Protein AF-A0A087CG88-F1 (afdb_monomer_lite)

Sequence (289 aa):
MKQVRKRQWGTVLCRRDRDGNVIAWQARYTNPINPKLKVQRQFKPDFETQARLWLEEEHYLVVQHQKHIVEWVHPTRRDLDSKASGIRFGEFVDRFVKGYQKADGSRLRGNSLRNLRNYISHFLPFFKDMKVCEITKVLVSLVRGHIQEFCSGGRPKGMLFPAKRCANGIIPPTTIQAQFRRARARLGRQDIVFHSLRASHATLMMIKGGTVREVMNGMGHRSVSVAVKHYQRVVPDHQKKVVNLLAFDFVPSSCDPELLRAVVRETEDEIRRLERFVDELCGTLAKIG

Foldseek 3Di:
DDPPPDDDAWDWDFDADPVRQTAWIKTKHADLVDRVDMAMDIGGRVCSVVSVVVSVVLVVLSVCVVLVNDPDDRVVVVVVVCCLQAPFPQNVLVVCLVCDADPVRHHDDDPRSVVSVVVVVVCCVPRRGAGPNVCDPVNVVVLVVQCVPPFPPPPPPTDSQADPPDPNRDDDPVNVQVVVCVVCVVVVNNVDGPCVVLLVVLQVCLLVPHDLVRSCRVVVPPDSVVSCVSHVPPPVNSVVVVVVSVCVSPVRPPDDPVVVVVVVVVVVVVVVVVVVVVVVVVVVVVVVD

Radius of gyration: 26.46 Å; chains: 1; bounding box: 63×44×90 Å

pLDDT: mean 74.52, std 11.99, range [34.44, 94.06]

Structure (mmCIF, N/CA/C/O backbone):
data_AF-A0A087CG88-F1
#
_entry.id   AF-A0A087CG88-F1
#
loop_
_atom_site.group_PDB
_atom_site.id
_atom_site.type_symbol
_atom_site.label_atom_id
_atom_site.label_alt_id
_atom_site.label_comp_id
_atom_site.label_asym_id
_atom_site.label_entity_id
_atom_site.label_seq_id
_atom_site.pdbx_PDB_ins_code
_atom_site.Cartn_x
_atom_site.Cartn_y
_atom_site.Cartn_z
_atom_site.occupancy
_atom_site.B_iso_or_equiv
_atom_site.auth_seq_id
_atom_site.auth_comp_id
_atom_site.auth_asym_id
_atom_site.auth_atom_id
_atom_site.pdbx_PDB_model_num
ATOM 1 N N . MET A 1 1 ? 5.626 -6.573 -56.297 1.00 37.88 1 MET A N 1
ATOM 2 C CA . MET A 1 1 ? 5.309 -5.928 -55.001 1.00 37.88 1 MET A CA 1
ATOM 3 C C . MET A 1 1 ? 6.481 -6.132 -54.043 1.00 37.88 1 MET A C 1
ATOM 5 O O . MET A 1 1 ? 6.774 -7.269 -53.703 1.00 37.88 1 MET A O 1
ATOM 9 N N . LYS A 1 2 ? 7.216 -5.073 -53.669 1.00 35.19 2 LYS A N 1
ATOM 10 C CA . LYS A 1 2 ? 8.322 -5.175 -52.696 1.00 35.19 2 LYS A CA 1
ATOM 11 C C . LYS A 1 2 ? 7.729 -5.443 -51.307 1.00 35.19 2 LYS A C 1
ATOM 13 O O . LYS A 1 2 ? 6.955 -4.623 -50.823 1.00 35.19 2 LYS A O 1
ATOM 18 N N . GLN A 1 3 ? 8.083 -6.565 -50.675 1.00 34.44 3 GLN A N 1
ATOM 19 C CA . GLN A 1 3 ? 7.777 -6.805 -49.263 1.00 34.44 3 GLN A CA 1
ATOM 20 C C . GLN A 1 3 ? 8.413 -5.685 -48.431 1.00 34.44 3 GLN A C 1
ATOM 22 O O . GLN A 1 3 ? 9.633 -5.615 -48.278 1.00 34.44 3 GLN A O 1
ATOM 27 N N . VAL A 1 4 ? 7.586 -4.783 -47.907 1.00 36.34 4 VAL A N 1
ATOM 28 C CA . VAL A 1 4 ? 8.020 -3.785 -46.934 1.00 36.34 4 VAL A CA 1
ATOM 29 C C . VAL A 1 4 ? 8.345 -4.549 -45.652 1.00 36.34 4 VAL A C 1
ATOM 31 O O . VAL A 1 4 ? 7.449 -4.898 -44.887 1.00 36.34 4 VAL A O 1
ATOM 34 N N . ARG A 1 5 ? 9.630 -4.858 -45.424 1.00 37.97 5 ARG A N 1
ATOM 35 C CA . ARG A 1 5 ? 10.119 -5.323 -44.117 1.00 37.97 5 ARG A CA 1
ATOM 36 C C . ARG A 1 5 ? 9.677 -4.285 -43.081 1.00 37.97 5 ARG A C 1
ATOM 38 O O . ARG A 1 5 ? 10.242 -3.190 -43.045 1.00 37.97 5 ARG A O 1
ATOM 45 N N . LYS A 1 6 ? 8.650 -4.598 -42.275 1.00 47.38 6 LYS A N 1
ATOM 46 C CA . LYS A 1 6 ? 8.247 -3.768 -41.129 1.00 47.38 6 LYS A CA 1
ATOM 47 C C . LYS A 1 6 ? 9.509 -3.503 -40.311 1.00 47.38 6 LYS A C 1
ATOM 49 O O . LYS A 1 6 ? 10.161 -4.446 -39.864 1.00 47.38 6 LYS A O 1
ATOM 54 N N . ARG A 1 7 ? 9.893 -2.230 -40.176 1.00 53.22 7 ARG A N 1
ATOM 55 C CA . ARG A 1 7 ? 11.021 -1.834 -39.326 1.00 53.22 7 ARG A CA 1
ATOM 56 C C . ARG A 1 7 ? 10.723 -2.353 -37.920 1.00 53.22 7 ARG A C 1
ATOM 58 O O . ARG A 1 7 ? 9.712 -1.966 -37.342 1.00 53.22 7 ARG A O 1
ATOM 65 N N . GLN A 1 8 ? 11.550 -3.267 -37.414 1.00 63.09 8 GLN A N 1
ATOM 66 C CA . GLN A 1 8 ? 11.397 -3.778 -36.054 1.00 63.09 8 GLN A CA 1
ATOM 67 C C . GLN A 1 8 ? 11.536 -2.606 -35.077 1.00 63.09 8 GLN A C 1
ATOM 69 O O . GLN A 1 8 ? 12.435 -1.773 -35.217 1.00 63.09 8 GLN A O 1
ATOM 74 N N . TRP A 1 9 ? 10.595 -2.499 -34.142 1.00 78.00 9 TRP A N 1
ATOM 75 C CA . TRP A 1 9 ? 10.619 -1.459 -33.124 1.00 78.00 9 TRP A CA 1
ATOM 76 C C . TRP A 1 9 ? 11.741 -1.765 -32.130 1.00 78.00 9 TRP A C 1
ATOM 78 O O . TRP A 1 9 ? 11.788 -2.848 -31.556 1.00 78.00 9 TRP A O 1
ATOM 88 N N . GLY A 1 10 ? 12.664 -0.818 -31.958 1.00 85.88 10 GLY A N 1
ATOM 89 C CA . GLY A 1 10 ? 13.850 -1.000 -31.124 1.00 85.88 10 GLY A CA 1
ATOM 90 C C . GLY A 1 10 ? 14.898 -1.952 -31.717 1.00 85.88 10 GLY A C 1
ATOM 91 O O . GLY A 1 10 ? 14.904 -2.271 -32.905 1.00 85.88 10 GLY A O 1
ATOM 92 N N . THR A 1 11 ? 15.880 -2.338 -30.907 1.00 90.44 11 THR A N 1
ATOM 93 C CA . THR A 1 11 ? 16.963 -3.245 -31.312 1.00 90.44 11 THR A CA 1
ATOM 94 C C . THR A 1 11 ? 17.462 -4.028 -30.107 1.00 90.44 11 THR A C 1
ATOM 96 O O . THR A 1 11 ? 17.741 -3.432 -29.067 1.00 90.44 11 THR A O 1
ATOM 99 N N . VAL A 1 12 ? 17.642 -5.339 -30.266 1.00 88.94 12 VAL A N 1
ATOM 100 C CA . VAL A 1 12 ? 18.349 -6.191 -29.302 1.00 88.94 12 VAL A CA 1
ATOM 101 C C . VAL A 1 12 ? 19.728 -6.515 -29.875 1.00 88.94 12 VAL A C 1
ATOM 103 O O . VAL A 1 12 ? 19.838 -7.102 -30.947 1.00 88.94 12 VAL A O 1
ATOM 106 N N . LEU A 1 13 ? 20.782 -6.076 -29.192 1.00 89.69 13 LEU A N 1
ATOM 107 C CA . LEU A 1 13 ? 22.176 -6.243 -29.592 1.00 89.69 13 LEU A CA 1
ATOM 108 C C . LEU A 1 13 ? 22.835 -7.329 -28.741 1.00 89.69 13 LEU A C 1
ATOM 110 O O . LEU A 1 13 ? 22.823 -7.249 -27.513 1.00 89.69 13 LEU A O 1
ATOM 114 N N . CYS A 1 14 ? 23.453 -8.307 -29.397 1.00 89.06 14 CYS A N 1
ATOM 115 C CA . CYS A 1 14 ? 24.346 -9.263 -28.752 1.00 89.06 14 CYS A CA 1
ATOM 116 C C . CYS A 1 14 ? 25.701 -8.589 -28.517 1.00 89.06 14 CYS A C 1
ATOM 118 O O . CYS A 1 14 ? 26.332 -8.130 -29.471 1.00 89.06 14 CYS A O 1
ATOM 120 N N . ARG A 1 15 ? 26.169 -8.542 -27.269 1.00 88.62 15 ARG A N 1
ATOM 121 C CA . ARG A 1 15 ? 27.569 -8.230 -26.968 1.00 88.62 15 ARG A CA 1
ATOM 122 C C . ARG A 1 15 ? 28.340 -9.530 -26.832 1.00 88.62 15 ARG A C 1
ATOM 124 O O . ARG A 1 15 ? 27.893 -10.437 -26.130 1.00 88.62 15 ARG A O 1
ATOM 131 N N . ARG A 1 16 ? 29.494 -9.596 -27.488 1.00 90.62 16 ARG A N 1
ATOM 132 C CA . ARG A 1 16 ? 30.404 -10.742 -27.457 1.00 90.62 16 ARG A CA 1
ATOM 133 C C . ARG A 1 16 ? 31.786 -10.298 -27.000 1.00 90.62 16 ARG A C 1
ATOM 135 O O . ARG A 1 16 ? 32.142 -9.137 -27.202 1.00 90.62 16 ARG A O 1
ATOM 142 N N . ASP A 1 17 ? 32.515 -11.205 -26.370 1.00 88.44 17 ASP A N 1
ATOM 143 C CA . ASP A 1 17 ? 33.932 -11.017 -26.068 1.00 88.44 17 ASP A CA 1
ATOM 144 C C . ASP A 1 17 ? 34.797 -11.220 -27.325 1.00 88.44 17 ASP A C 1
ATOM 146 O O . ASP A 1 17 ? 34.299 -11.636 -28.377 1.00 88.44 17 ASP A O 1
ATOM 150 N N . ARG A 1 18 ? 36.103 -10.966 -27.202 1.00 82.12 18 ARG A N 1
ATOM 151 C CA . ARG A 1 18 ? 37.125 -11.247 -28.220 1.00 82.12 18 ARG A CA 1
ATOM 152 C C . ARG A 1 18 ? 37.121 -12.713 -28.658 1.00 82.12 18 ARG A C 1
ATOM 154 O O . ARG A 1 18 ? 37.321 -12.974 -29.838 1.00 82.12 18 ARG A O 1
ATOM 161 N N . ASP A 1 19 ? 36.783 -13.626 -27.750 1.00 83.50 19 ASP A N 1
ATOM 162 C CA . ASP A 1 19 ? 36.691 -15.068 -28.017 1.00 83.50 19 ASP A CA 1
ATOM 163 C C . ASP A 1 19 ? 35.346 -15.492 -28.641 1.00 83.50 19 ASP A C 1
ATOM 165 O O . ASP A 1 19 ? 35.073 -16.676 -28.816 1.00 83.50 19 ASP A O 1
ATOM 169 N N . GLY A 1 20 ? 34.455 -14.544 -28.958 1.00 81.00 20 GLY A N 1
ATOM 170 C CA . GLY A 1 20 ? 33.160 -14.818 -29.594 1.00 81.00 20 GLY A CA 1
ATOM 171 C C . GLY A 1 20 ? 32.051 -15.278 -28.640 1.00 81.00 20 GLY A C 1
ATOM 172 O O . GLY A 1 20 ? 30.894 -15.373 -29.060 1.00 81.00 20 GLY A O 1
ATOM 173 N N . ASN A 1 21 ? 32.366 -15.487 -27.361 1.00 85.00 21 ASN A N 1
ATOM 174 C CA . ASN A 1 21 ? 31.398 -15.825 -26.317 1.00 85.00 21 ASN A CA 1
ATOM 175 C C . ASN A 1 21 ? 30.436 -14.661 -26.048 1.00 85.00 21 ASN A C 1
ATOM 177 O O . ASN A 1 21 ? 30.848 -13.502 -25.998 1.00 85.00 21 ASN A O 1
ATOM 181 N N . VAL A 1 22 ? 29.149 -14.953 -25.851 1.00 85.81 22 VAL A N 1
ATOM 182 C CA . VAL A 1 22 ? 28.141 -13.932 -25.526 1.00 85.81 22 VAL A CA 1
ATOM 183 C C . VAL A 1 22 ? 28.357 -13.440 -24.093 1.00 85.81 22 VAL A C 1
ATOM 185 O O . VAL A 1 22 ? 28.332 -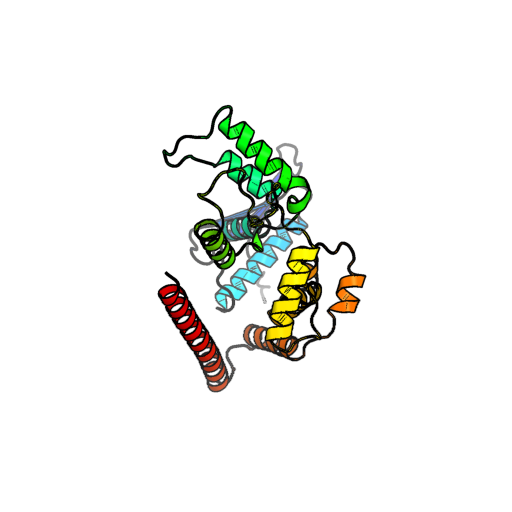14.230 -23.158 1.00 85.81 22 VAL A O 1
ATOM 188 N N . ILE A 1 23 ? 28.534 -12.128 -23.912 1.00 88.31 23 ILE A N 1
ATOM 189 C CA . ILE A 1 23 ? 28.767 -11.503 -22.595 1.00 88.31 23 ILE A CA 1
ATOM 190 C C . ILE A 1 23 ? 27.533 -10.785 -22.045 1.00 88.31 23 ILE A C 1
ATOM 192 O O . ILE A 1 23 ? 27.382 -10.650 -20.832 1.00 88.31 23 ILE A O 1
ATOM 196 N N . ALA A 1 24 ? 26.642 -10.314 -22.919 1.00 88.81 24 ALA A N 1
ATOM 197 C CA . ALA A 1 24 ? 25.405 -9.648 -22.531 1.00 88.81 24 ALA A CA 1
ATOM 198 C C . ALA A 1 24 ? 24.478 -9.460 -23.734 1.00 88.81 24 ALA A C 1
ATOM 200 O O . ALA A 1 24 ? 24.924 -9.369 -24.880 1.00 88.81 24 ALA A O 1
ATOM 201 N N . TRP A 1 25 ? 23.196 -9.265 -23.448 1.00 89.19 25 TRP A N 1
ATOM 202 C CA . TRP A 1 25 ? 22.223 -8.749 -24.405 1.00 89.19 25 TRP A CA 1
ATOM 203 C C . TRP A 1 25 ? 21.837 -7.321 -24.037 1.00 89.19 25 TRP A C 1
ATOM 205 O O . TRP A 1 25 ? 21.634 -7.000 -22.869 1.00 89.19 25 TRP A O 1
ATOM 215 N N . GLN A 1 26 ? 21.740 -6.440 -25.027 1.00 91.25 26 GLN A N 1
ATOM 216 C CA . GLN A 1 26 ? 21.358 -5.046 -24.831 1.00 91.25 26 GLN A CA 1
ATOM 217 C C . GLN A 1 26 ? 20.130 -4.721 -25.674 1.00 91.25 26 GLN A C 1
ATOM 219 O O . GLN A 1 26 ? 20.222 -4.629 -26.895 1.00 91.25 26 GLN A O 1
ATOM 224 N N . ALA A 1 27 ? 18.997 -4.482 -25.025 1.00 90.94 27 ALA A N 1
ATOM 225 C CA . ALA A 1 27 ? 17.800 -3.984 -25.686 1.00 90.94 27 ALA A CA 1
ATOM 226 C C . ALA A 1 27 ? 17.798 -2.450 -25.656 1.00 90.94 27 ALA A C 1
ATOM 228 O O . ALA A 1 27 ? 18.124 -1.847 -24.630 1.00 90.94 27 ALA A O 1
ATOM 229 N N . ARG A 1 28 ? 17.460 -1.801 -26.774 1.00 92.69 28 ARG A N 1
ATOM 230 C CA . ARG A 1 28 ? 17.387 -0.338 -26.877 1.00 92.69 28 ARG A CA 1
ATOM 231 C C . ARG A 1 28 ? 16.246 0.129 -27.772 1.00 92.69 28 ARG A C 1
ATOM 233 O O . ARG A 1 28 ? 15.954 -0.506 -28.781 1.00 92.69 28 ARG A O 1
ATOM 240 N N . TYR A 1 29 ? 15.667 1.279 -27.457 1.00 93.12 29 TYR A N 1
ATOM 241 C CA . TYR A 1 29 ? 14.664 1.947 -28.286 1.00 93.12 29 TYR A CA 1
ATOM 242 C C . TYR A 1 29 ? 14.757 3.475 -28.142 1.00 93.12 29 TYR A C 1
ATOM 244 O O . TYR A 1 29 ? 15.515 4.003 -27.325 1.00 93.12 29 TYR A O 1
ATOM 252 N N . THR A 1 30 ? 14.053 4.205 -29.005 1.00 92.19 30 THR A N 1
ATOM 253 C CA . THR A 1 30 ? 14.003 5.675 -28.955 1.00 92.19 30 THR A CA 1
ATOM 254 C C . THR A 1 30 ? 13.025 6.120 -27.880 1.00 92.19 30 THR A C 1
ATOM 256 O O . THR A 1 30 ? 11.904 5.624 -27.849 1.00 92.19 30 THR A O 1
ATOM 259 N N . ASN A 1 31 ? 13.423 7.058 -27.022 1.00 90.31 31 ASN A N 1
ATOM 260 C CA . ASN A 1 31 ? 12.523 7.591 -26.005 1.00 90.31 31 ASN A CA 1
ATOM 261 C C . ASN A 1 31 ? 11.299 8.260 -26.683 1.00 90.31 31 ASN A C 1
ATOM 263 O O . ASN A 1 31 ? 11.496 9.094 -27.571 1.00 90.31 31 ASN A O 1
ATOM 267 N N . PRO A 1 32 ? 10.060 7.893 -26.302 1.00 88.00 32 PRO A N 1
ATOM 268 C CA . PRO A 1 32 ? 8.840 8.369 -26.956 1.00 88.00 32 PRO A CA 1
ATOM 269 C C . PRO A 1 32 ? 8.510 9.838 -26.653 1.00 88.00 32 PRO A C 1
ATOM 271 O O . PRO A 1 32 ? 7.837 10.471 -27.457 1.00 88.00 32 PRO A O 1
ATOM 274 N N . ILE A 1 33 ? 8.999 10.383 -25.534 1.00 86.44 33 ILE A N 1
ATOM 275 C CA . ILE A 1 33 ? 8.788 11.781 -25.124 1.00 86.44 33 ILE A CA 1
ATOM 276 C C . ILE A 1 33 ? 9.876 12.679 -25.725 1.00 86.44 33 ILE A C 1
ATOM 278 O O . ILE A 1 33 ? 9.596 13.754 -26.245 1.00 86.44 33 ILE A O 1
ATOM 282 N N . ASN A 1 34 ? 11.137 12.237 -25.667 1.00 88.50 34 ASN A N 1
ATOM 283 C CA . ASN A 1 34 ? 12.273 12.978 -26.212 1.00 88.50 34 ASN A CA 1
ATOM 284 C C . ASN A 1 34 ? 13.049 12.125 -27.230 1.00 88.50 34 ASN A C 1
ATOM 286 O O . ASN A 1 34 ? 13.966 11.399 -26.837 1.00 88.50 34 ASN A O 1
ATOM 290 N N . PRO A 1 35 ? 12.763 12.258 -28.540 1.00 87.25 35 PRO A N 1
ATOM 291 C CA . PRO A 1 35 ? 13.380 11.439 -29.586 1.00 87.25 35 PRO A CA 1
ATOM 292 C C . PRO A 1 35 ? 14.909 11.544 -29.692 1.00 87.25 35 PRO A C 1
ATOM 294 O O . PRO A 1 35 ? 15.540 10.674 -30.298 1.00 87.25 35 PRO A O 1
ATOM 297 N N . LYS A 1 36 ? 15.522 12.584 -29.105 1.00 86.81 36 LYS A N 1
ATOM 298 C CA . LYS A 1 36 ? 16.987 12.735 -29.044 1.00 86.81 36 LYS A CA 1
ATOM 299 C C . LYS A 1 36 ? 17.632 11.747 -28.067 1.00 86.81 36 LYS A C 1
ATOM 301 O O . LYS A 1 36 ? 18.825 11.475 -28.173 1.00 86.81 36 LYS A O 1
ATOM 306 N N . LEU A 1 37 ? 16.862 11.198 -27.127 1.00 89.69 37 LEU A N 1
ATOM 307 C CA . LEU A 1 37 ? 17.339 10.262 -26.113 1.00 89.69 37 LEU A CA 1
ATOM 308 C C . LEU A 1 37 ? 17.042 8.810 -26.506 1.00 89.69 37 LEU A C 1
ATOM 310 O O . LEU A 1 37 ? 16.043 8.487 -27.154 1.00 89.69 37 LEU A O 1
ATOM 314 N N . LYS A 1 38 ? 17.918 7.902 -26.070 1.00 90.88 38 LYS A N 1
ATOM 315 C CA . LYS A 1 38 ? 17.734 6.454 -26.206 1.00 90.88 38 LYS A CA 1
ATOM 316 C C . LYS A 1 38 ? 17.511 5.832 -24.840 1.00 90.88 38 LYS A C 1
ATOM 318 O O . LYS A 1 38 ? 18.211 6.157 -23.885 1.00 90.88 38 LYS A O 1
ATOM 323 N N . VAL A 1 39 ? 16.567 4.904 -24.778 1.00 92.25 39 VAL A N 1
ATOM 324 C CA . VAL A 1 39 ? 16.358 4.045 -23.615 1.00 92.25 39 VAL A CA 1
ATOM 325 C C . VAL A 1 39 ? 17.042 2.721 -23.901 1.00 92.25 39 VAL A C 1
ATOM 327 O O . VAL A 1 39 ? 16.917 2.181 -25.000 1.00 92.25 39 VAL A O 1
ATOM 330 N N . GLN A 1 40 ? 17.796 2.212 -22.933 1.00 93.31 40 GLN A N 1
ATOM 331 C CA . GLN A 1 40 ? 18.532 0.963 -23.080 1.00 93.31 40 GLN A CA 1
ATOM 332 C C . GLN A 1 40 ? 18.561 0.171 -21.777 1.00 93.31 40 GLN A C 1
ATOM 334 O O . GLN A 1 40 ? 18.645 0.754 -20.695 1.00 93.31 40 GLN A O 1
ATOM 339 N N . ARG A 1 41 ? 18.540 -1.158 -21.892 1.00 88.50 41 ARG A N 1
ATOM 340 C CA . ARG A 1 41 ? 18.637 -2.099 -20.773 1.00 88.50 41 ARG A CA 1
ATOM 341 C C . ARG A 1 41 ? 19.583 -3.241 -21.126 1.00 88.50 41 ARG A C 1
ATOM 343 O O . ARG A 1 41 ? 19.613 -3.696 -22.268 1.00 88.50 41 ARG A O 1
ATOM 350 N N . GLN A 1 42 ? 20.371 -3.670 -20.145 1.00 91.69 42 GLN A N 1
ATOM 351 C CA . GLN A 1 42 ? 21.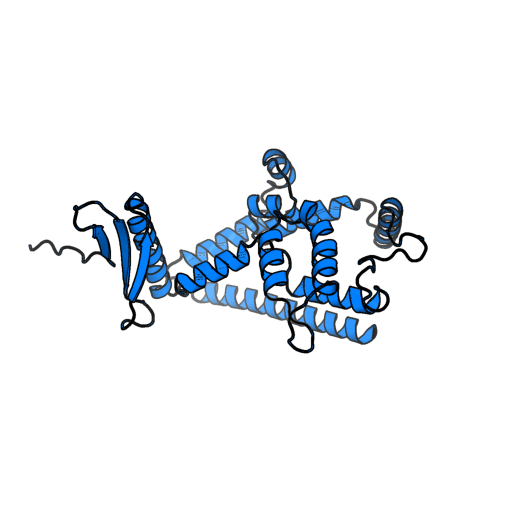309 -4.782 -20.279 1.00 91.69 42 GLN A CA 1
ATOM 352 C C . GLN A 1 42 ? 20.774 -6.033 -19.579 1.00 91.69 42 GLN A C 1
ATOM 354 O O . GLN A 1 42 ? 20.141 -5.943 -18.526 1.00 91.69 42 GLN A O 1
ATOM 359 N N . PHE A 1 43 ? 21.071 -7.184 -20.170 1.00 84.62 43 PHE A N 1
ATOM 360 C CA . PHE A 1 43 ? 20.679 -8.517 -19.735 1.00 84.62 43 PHE A CA 1
ATOM 361 C C . PHE A 1 43 ? 21.894 -9.445 -19.790 1.00 84.62 43 PHE A C 1
ATOM 363 O O . PHE A 1 43 ? 22.832 -9.221 -20.557 1.00 84.62 43 PHE A O 1
ATOM 370 N N . LYS A 1 44 ? 21.873 -10.492 -18.966 1.00 84.69 44 LYS A N 1
ATOM 371 C CA . LYS A 1 44 ? 22.925 -11.515 -18.911 1.00 84.69 44 LYS A CA 1
ATOM 372 C C . LYS A 1 44 ? 22.970 -12.353 -20.208 1.00 84.69 44 LYS A C 1
ATOM 374 O O . LYS A 1 44 ? 21.968 -12.371 -20.923 1.00 84.69 44 LYS A O 1
ATOM 379 N N . PRO A 1 45 ? 24.084 -13.053 -20.499 1.00 84.69 45 PRO A N 1
ATOM 380 C CA . PRO A 1 45 ? 24.258 -13.861 -21.713 1.00 84.69 45 PRO A CA 1
ATOM 381 C C . PRO A 1 45 ? 23.110 -14.825 -22.028 1.00 84.69 45 PRO A C 1
ATOM 383 O O . PRO A 1 45 ? 22.678 -14.904 -23.174 1.00 84.69 45 PRO A O 1
ATOM 386 N N . ASP A 1 46 ? 22.566 -15.483 -21.004 1.00 85.88 46 ASP A N 1
ATOM 387 C CA . ASP A 1 46 ? 21.548 -16.535 -21.166 1.00 85.88 46 ASP A CA 1
ATOM 388 C C . ASP A 1 46 ? 20.118 -15.987 -21.321 1.00 85.88 46 ASP A C 1
ATOM 390 O O . ASP A 1 46 ? 19.156 -16.743 -21.421 1.00 85.88 46 ASP A O 1
ATOM 394 N N . PHE A 1 47 ? 19.953 -14.659 -21.300 1.00 78.56 47 PHE A N 1
ATOM 395 C CA . PHE A 1 47 ? 18.657 -13.990 -21.154 1.00 78.56 47 PHE A CA 1
ATOM 396 C C . PHE A 1 47 ? 18.200 -13.275 -22.440 1.00 78.56 47 PHE A C 1
ATOM 398 O O . PHE A 1 47 ? 17.598 -12.199 -22.392 1.00 78.56 47 PHE A O 1
ATOM 405 N N . GLU A 1 48 ? 18.497 -13.854 -23.608 1.00 82.12 48 GLU A N 1
ATOM 406 C CA . GLU A 1 48 ? 18.124 -13.304 -24.921 1.00 82.12 48 GLU A CA 1
ATOM 407 C C . GLU A 1 48 ? 16.607 -13.115 -25.062 1.00 82.12 48 GLU A C 1
ATOM 409 O O . GLU A 1 48 ? 16.134 -12.042 -25.450 1.00 82.12 48 GLU A O 1
ATOM 414 N N . THR A 1 49 ? 15.832 -14.146 -24.716 1.00 74.19 49 THR A N 1
ATOM 415 C CA . THR A 1 49 ? 14.366 -14.119 -24.803 1.00 74.19 49 THR A CA 1
ATOM 416 C C . THR A 1 49 ? 13.785 -13.033 -23.902 1.00 74.19 49 THR A C 1
ATOM 418 O O . THR A 1 49 ? 12.893 -12.302 -24.318 1.00 74.19 49 THR A O 1
ATOM 421 N N . GLN A 1 50 ? 14.337 -12.845 -22.703 1.00 73.75 50 GLN A N 1
ATOM 422 C CA . GLN A 1 50 ? 13.914 -11.800 -21.772 1.00 73.75 50 GLN A CA 1
ATOM 423 C C . GLN A 1 50 ? 14.244 -10.400 -22.301 1.00 73.75 50 GLN A C 1
ATOM 425 O O . GLN A 1 50 ? 13.455 -9.479 -22.107 1.00 73.75 50 GLN A O 1
ATOM 430 N N . ALA A 1 51 ? 15.369 -10.230 -23.004 1.00 75.19 51 ALA A N 1
ATOM 431 C CA . ALA A 1 51 ? 15.701 -8.963 -23.651 1.00 75.19 51 ALA A CA 1
ATOM 432 C C . ALA A 1 51 ? 14.702 -8.605 -24.766 1.00 75.19 51 ALA A C 1
ATOM 434 O O . ALA A 1 51 ? 14.361 -7.430 -24.924 1.00 75.19 51 ALA A O 1
ATOM 435 N N . ARG A 1 52 ? 14.213 -9.607 -25.514 1.00 78.56 52 ARG A N 1
ATOM 436 C CA . ARG A 1 52 ? 13.149 -9.431 -26.518 1.00 78.56 52 ARG A CA 1
ATOM 437 C C . ARG A 1 52 ? 11.795 -9.129 -25.882 1.00 78.56 52 ARG A C 1
ATOM 439 O O . ARG A 1 52 ? 11.184 -8.136 -26.257 1.00 78.56 52 ARG A O 1
ATOM 446 N N . LEU A 1 53 ? 11.375 -9.922 -24.895 1.00 68.88 53 LEU A N 1
ATOM 447 C CA . LEU A 1 53 ? 10.112 -9.719 -24.176 1.00 68.88 53 LEU A CA 1
ATOM 448 C C . LEU A 1 53 ? 10.049 -8.332 -23.534 1.00 68.88 53 LEU A C 1
ATOM 450 O O . LEU A 1 53 ? 9.061 -7.627 -23.690 1.00 68.88 53 LEU A O 1
ATOM 454 N N . TRP A 1 54 ? 11.137 -7.886 -22.899 1.00 81.81 54 TRP A N 1
ATOM 455 C CA . TRP A 1 54 ? 11.200 -6.532 -22.351 1.00 81.81 54 TRP A CA 1
ATOM 456 C C . TRP A 1 54 ? 11.018 -5.459 -23.432 1.00 81.81 54 TRP A C 1
ATOM 458 O O . TRP A 1 54 ? 10.356 -4.453 -23.200 1.00 81.81 54 TRP A O 1
ATOM 468 N N . LEU A 1 55 ? 11.584 -5.653 -24.627 1.00 84.38 55 LEU A N 1
ATOM 469 C CA . LEU A 1 55 ? 11.394 -4.715 -25.733 1.00 84.38 55 LEU A CA 1
ATOM 470 C C . LEU A 1 55 ? 9.938 -4.714 -26.229 1.00 84.38 55 LEU A C 1
ATOM 472 O O . LEU A 1 55 ? 9.410 -3.654 -26.550 1.00 84.38 55 LEU A O 1
ATOM 476 N N . GLU A 1 56 ? 9.275 -5.869 -26.263 1.00 74.50 56 GLU A N 1
ATOM 477 C CA . GLU A 1 56 ? 7.850 -5.975 -26.605 1.00 74.50 56 GLU A CA 1
ATOM 478 C C . GLU A 1 56 ? 6.950 -5.302 -25.561 1.00 74.50 56 GLU A C 1
ATOM 480 O O . GLU A 1 56 ? 6.047 -4.548 -25.928 1.00 74.50 56 GLU A O 1
ATOM 485 N N . GLU A 1 57 ? 7.228 -5.497 -24.271 1.00 70.38 57 GLU A N 1
ATOM 486 C CA . GLU A 1 57 ? 6.530 -4.820 -23.171 1.00 70.38 57 GLU A CA 1
ATOM 487 C C . GLU A 1 57 ? 6.692 -3.297 -23.257 1.00 70.38 57 GLU A C 1
ATOM 489 O O . GLU A 1 57 ? 5.722 -2.548 -23.135 1.00 70.38 57 GLU A O 1
ATOM 494 N N . GLU A 1 58 ? 7.909 -2.812 -23.515 1.00 85.06 58 GLU A N 1
ATOM 495 C CA . GLU A 1 58 ? 8.152 -1.380 -23.691 1.00 85.06 58 GLU A CA 1
ATOM 496 C C . GLU A 1 58 ? 7.462 -0.837 -24.944 1.00 85.06 58 GLU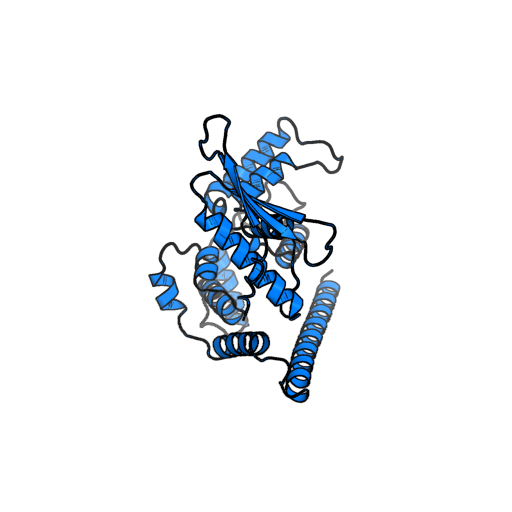 A C 1
ATOM 498 O O . GLU A 1 58 ? 6.908 0.262 -24.899 1.00 85.06 58 GLU A O 1
ATOM 503 N N . HIS A 1 59 ? 7.429 -1.602 -26.039 1.00 83.94 59 HIS A N 1
ATOM 504 C CA . HIS A 1 59 ? 6.682 -1.223 -27.236 1.00 83.94 59 HIS A CA 1
ATOM 505 C C . HIS A 1 59 ? 5.198 -1.073 -26.923 1.00 83.94 59 HIS A C 1
ATOM 507 O O . HIS A 1 59 ? 4.590 -0.072 -27.301 1.00 83.94 59 HIS A O 1
ATOM 513 N N . TYR A 1 60 ? 4.633 -2.036 -26.192 1.00 76.81 60 TYR A N 1
ATOM 514 C CA . TYR A 1 60 ? 3.249 -1.989 -25.754 1.00 76.81 60 TYR A CA 1
ATOM 515 C C . TYR A 1 60 ? 2.972 -0.720 -24.943 1.00 76.81 60 TYR A C 1
ATOM 517 O O . TYR A 1 60 ? 2.057 0.022 -25.286 1.00 76.81 60 TYR A O 1
ATOM 525 N N . LEU A 1 61 ? 3.799 -0.399 -23.944 1.00 75.50 61 LEU A N 1
ATOM 526 C CA . LEU A 1 61 ? 3.631 0.810 -23.127 1.00 75.50 61 LEU A CA 1
ATOM 527 C C . LEU A 1 61 ? 3.741 2.104 -23.942 1.00 75.50 61 LEU A C 1
ATOM 529 O O . LEU A 1 61 ? 2.984 3.044 -23.707 1.00 75.50 61 LEU A O 1
ATOM 533 N N . VAL A 1 62 ? 4.650 2.158 -24.918 1.00 86.19 62 VAL A N 1
ATOM 534 C CA . VAL A 1 62 ? 4.746 3.306 -25.829 1.00 86.19 62 VAL A CA 1
ATOM 535 C C . VAL A 1 62 ? 3.498 3.428 -26.701 1.00 86.19 62 VAL A C 1
ATOM 537 O O . VAL A 1 62 ? 2.995 4.535 -26.880 1.00 86.19 62 VAL A O 1
ATOM 540 N N . VAL A 1 63 ? 2.962 2.315 -27.200 1.00 79.50 63 VAL A N 1
ATOM 541 C CA . VAL A 1 63 ? 1.707 2.308 -27.963 1.00 79.50 63 VAL A CA 1
ATOM 542 C C . VAL A 1 63 ? 0.534 2.769 -27.092 1.00 79.50 63 VAL A C 1
ATOM 544 O O . VAL A 1 63 ? -0.271 3.574 -27.551 1.00 79.50 63 VAL A O 1
ATOM 547 N N . GLN A 1 64 ? 0.445 2.321 -25.837 1.00 69.75 64 GLN A N 1
ATOM 548 C CA . GLN A 1 64 ? -0.586 2.777 -24.893 1.00 69.75 64 GLN A CA 1
ATOM 549 C C . GLN A 1 64 ? -0.489 4.286 -24.625 1.00 69.75 64 GLN A C 1
ATOM 551 O O . GLN A 1 64 ? -1.506 4.976 -24.585 1.00 69.75 64 GLN A O 1
ATOM 556 N N . HIS A 1 65 ? 0.729 4.817 -24.516 1.00 80.44 65 HIS A N 1
ATOM 557 C CA . HIS A 1 65 ? 0.969 6.250 -24.356 1.00 80.44 65 HIS A CA 1
ATOM 558 C C . HIS A 1 65 ? 0.605 7.071 -25.586 1.00 80.44 65 HIS A C 1
ATOM 560 O O . HIS A 1 65 ? -0.030 8.114 -25.457 1.00 80.44 65 HIS A O 1
ATOM 566 N N . GLN A 1 66 ? 0.935 6.581 -26.780 1.00 82.12 66 GLN A N 1
ATOM 567 C CA . GLN A 1 66 ? 0.518 7.207 -28.038 1.00 82.12 66 GLN A CA 1
ATOM 568 C C . GLN A 1 66 ? -1.002 7.205 -28.210 1.00 82.12 66 GLN A C 1
ATOM 570 O O . GLN A 1 66 ? -1.552 8.109 -28.827 1.00 82.12 66 GLN A O 1
ATOM 575 N N . LYS A 1 67 ? -1.683 6.200 -27.652 1.00 78.38 67 LYS A N 1
ATOM 576 C CA . LYS A 1 67 ? -3.146 6.131 -27.594 1.00 78.38 67 LYS A CA 1
ATOM 577 C C . LYS A 1 67 ? -3.750 6.967 -26.462 1.00 78.38 67 LYS A C 1
ATOM 579 O O . LYS A 1 67 ? -4.962 6.944 -26.298 1.00 78.38 67 LYS A O 1
ATOM 584 N N . HIS A 1 68 ? -2.929 7.683 -25.692 1.00 75.44 68 HIS A N 1
ATOM 585 C CA . HIS A 1 68 ? -3.343 8.467 -24.527 1.00 75.44 68 HIS A CA 1
ATOM 586 C C . HIS A 1 68 ? -4.069 7.650 -23.439 1.00 75.44 68 HIS A C 1
ATOM 588 O O . HIS A 1 68 ? -4.834 8.211 -22.664 1.00 75.44 68 HIS A O 1
ATOM 594 N N . ILE A 1 69 ? -3.807 6.339 -23.361 1.00 58.78 69 ILE A N 1
ATOM 595 C CA . ILE A 1 69 ? -4.407 5.438 -22.361 1.00 58.78 69 ILE A CA 1
ATOM 596 C C . ILE A 1 69 ? -3.571 5.449 -21.074 1.00 58.78 69 ILE A C 1
ATOM 598 O O . ILE A 1 69 ? -4.099 5.598 -19.978 1.00 58.78 69 ILE A O 1
ATOM 602 N N . VAL A 1 70 ? -2.243 5.337 -21.194 1.00 65.56 70 VAL A N 1
ATOM 603 C CA . VAL A 1 70 ? -1.317 5.331 -20.047 1.00 65.56 70 VAL A CA 1
ATOM 604 C C . VAL A 1 70 ? -0.152 6.270 -20.318 1.00 65.56 70 VAL A C 1
ATOM 606 O O . VAL A 1 70 ? 0.503 6.159 -21.350 1.00 65.56 70 VAL A O 1
ATOM 609 N N . GLU A 1 71 ? 0.168 7.175 -19.391 1.00 76.75 71 GLU A N 1
ATOM 610 C CA . GLU A 1 71 ? 1.377 7.992 -19.512 1.00 76.75 71 GLU A CA 1
ATOM 611 C C . GLU A 1 71 ? 2.633 7.108 -19.446 1.00 76.75 71 GLU A C 1
ATOM 613 O O . GLU A 1 71 ? 2.841 6.351 -18.493 1.00 76.75 71 GLU A O 1
ATOM 618 N N . TRP A 1 72 ? 3.490 7.182 -20.468 1.00 87.31 72 TRP A N 1
ATOM 619 C CA . TRP A 1 72 ? 4.727 6.414 -20.470 1.00 87.31 72 TRP A CA 1
ATOM 620 C C . TRP A 1 72 ? 5.703 6.991 -19.443 1.00 87.31 72 TRP A C 1
ATOM 622 O O . TRP A 1 72 ? 6.134 8.139 -19.532 1.00 87.31 72 TRP A O 1
ATOM 632 N N . VAL A 1 73 ? 6.114 6.150 -18.495 1.00 83.38 73 VAL A N 1
ATOM 633 C CA . VAL A 1 73 ? 7.145 6.469 -17.504 1.00 83.38 73 VAL A CA 1
ATOM 634 C C . VAL A 1 73 ? 8.432 5.730 -17.852 1.00 83.38 73 VAL A C 1
ATOM 636 O O . VAL A 1 73 ? 8.426 4.515 -18.089 1.00 83.38 73 VAL A O 1
ATOM 639 N N . HIS A 1 74 ? 9.556 6.453 -17.825 1.00 87.94 74 HIS A N 1
ATOM 640 C CA . HIS A 1 74 ? 10.877 5.901 -18.124 1.00 87.94 74 HIS A CA 1
ATOM 641 C C . HIS A 1 74 ? 11.184 4.650 -17.266 1.00 87.94 74 HIS A C 1
ATOM 643 O O . HIS A 1 74 ? 11.003 4.706 -16.044 1.00 87.94 74 HIS A O 1
ATOM 649 N N . PRO A 1 75 ? 11.728 3.551 -17.837 1.00 82.06 75 PRO A N 1
ATOM 650 C CA . PRO A 1 75 ? 11.949 2.285 -17.125 1.00 82.06 75 PRO A CA 1
ATOM 651 C C . PRO A 1 75 ? 12.740 2.421 -15.826 1.00 82.06 75 PRO A C 1
ATOM 653 O O . PRO A 1 75 ? 12.357 1.853 -14.815 1.00 82.06 75 PRO A O 1
ATOM 656 N N . THR A 1 76 ? 13.796 3.240 -15.805 1.00 78.38 76 THR A N 1
ATOM 657 C CA . THR A 1 76 ? 14.556 3.523 -14.573 1.00 78.38 76 THR A CA 1
ATOM 658 C C . THR A 1 76 ? 13.676 4.079 -13.458 1.00 78.38 76 THR A C 1
ATOM 660 O O . THR A 1 76 ? 13.825 3.678 -12.308 1.00 78.38 76 THR A O 1
ATOM 663 N N . ARG A 1 77 ? 12.759 5.000 -13.779 1.00 71.44 77 ARG A N 1
ATOM 664 C CA . ARG A 1 77 ? 11.855 5.575 -12.783 1.00 71.44 77 ARG A CA 1
ATOM 665 C C . ARG A 1 77 ? 10.846 4.531 -12.315 1.00 71.44 77 ARG A C 1
ATOM 667 O O . ARG A 1 77 ? 10.668 4.373 -11.115 1.00 71.44 77 ARG A O 1
ATOM 674 N N . ARG A 1 78 ? 10.302 3.743 -13.243 1.00 75.62 78 ARG A N 1
ATOM 675 C CA . ARG A 1 78 ? 9.389 2.630 -12.951 1.00 75.62 78 ARG A CA 1
ATOM 676 C C . ARG A 1 78 ? 10.029 1.556 -12.070 1.00 75.62 78 ARG A C 1
ATOM 678 O O . ARG A 1 78 ? 9.394 1.086 -11.135 1.00 75.62 78 ARG A O 1
ATOM 685 N N . ASP A 1 79 ? 11.287 1.203 -12.325 1.00 67.06 79 ASP A N 1
ATOM 686 C CA . ASP A 1 79 ? 12.064 0.261 -11.516 1.00 67.06 79 ASP A CA 1
ATOM 687 C C . ASP A 1 79 ? 12.336 0.830 -10.117 1.00 67.06 79 ASP A C 1
ATOM 689 O O . ASP A 1 79 ? 12.297 0.088 -9.139 1.00 67.06 79 ASP A O 1
ATOM 693 N N . LEU A 1 80 ? 12.607 2.135 -9.997 1.00 63.31 80 LEU A N 1
ATOM 694 C CA . LEU A 1 80 ? 12.767 2.798 -8.699 1.00 63.31 80 LEU A CA 1
ATOM 695 C C . LEU A 1 80 ? 11.458 2.810 -7.910 1.00 63.31 80 LEU A C 1
ATOM 697 O O . LEU A 1 80 ? 11.470 2.466 -6.731 1.00 63.31 80 LEU A O 1
ATOM 701 N N . ASP A 1 81 ? 10.347 3.142 -8.562 1.00 54.66 81 ASP A N 1
ATOM 702 C CA . ASP A 1 81 ? 9.021 3.179 -7.947 1.00 54.66 81 ASP A CA 1
ATOM 703 C C . ASP A 1 81 ? 8.537 1.759 -7.595 1.00 54.66 81 ASP A C 1
ATOM 705 O O . ASP A 1 81 ? 7.998 1.546 -6.513 1.00 54.66 81 ASP A O 1
ATOM 709 N N . SER A 1 82 ? 8.836 0.757 -8.431 1.00 55.38 82 SER A N 1
ATOM 710 C CA . SER A 1 82 ? 8.569 -0.667 -8.163 1.00 55.38 82 SER A CA 1
ATOM 711 C C . SER A 1 82 ? 9.440 -1.221 -7.034 1.00 55.38 82 SER A C 1
ATOM 713 O O . SER A 1 82 ? 8.973 -1.996 -6.202 1.00 55.38 82 SER A O 1
ATOM 715 N N . LYS A 1 83 ? 10.713 -0.814 -6.958 1.00 56.38 83 LYS A N 1
ATOM 716 C CA . LYS A 1 83 ? 11.589 -1.147 -5.824 1.00 56.38 83 LYS A CA 1
ATOM 717 C C . LYS A 1 83 ? 11.131 -0.447 -4.549 1.00 56.38 83 LYS A C 1
ATOM 719 O O . LYS A 1 83 ? 11.218 -1.037 -3.482 1.00 56.38 83 LYS A O 1
ATOM 724 N N . ALA A 1 84 ? 10.635 0.786 -4.641 1.00 55.00 84 ALA A N 1
ATOM 725 C CA . ALA A 1 84 ? 10.097 1.526 -3.505 1.00 55.00 84 ALA A CA 1
ATOM 726 C C . ALA A 1 84 ? 8.758 0.951 -3.013 1.00 55.00 84 ALA A C 1
ATOM 728 O O . ALA A 1 84 ? 8.545 0.885 -1.805 1.00 55.00 84 ALA A O 1
ATOM 729 N N . SER A 1 85 ? 7.887 0.484 -3.911 1.00 57.62 85 SER A N 1
ATOM 730 C CA . SER A 1 85 ? 6.616 -0.164 -3.558 1.00 57.62 85 SER A CA 1
ATOM 731 C C . SER A 1 85 ? 6.797 -1.622 -3.114 1.00 57.62 85 SER A C 1
ATOM 733 O O . SER A 1 85 ? 6.034 -2.129 -2.294 1.00 57.62 85 SER A O 1
ATOM 735 N N . GLY A 1 86 ? 7.834 -2.298 -3.610 1.00 63.69 86 GLY A N 1
ATOM 736 C CA . GLY A 1 86 ? 8.169 -3.680 -3.271 1.00 63.69 86 GLY A CA 1
ATOM 737 C C . GLY A 1 86 ? 9.124 -3.848 -2.090 1.00 63.69 86 GLY A C 1
ATOM 738 O O . GLY A 1 86 ? 9.373 -4.991 -1.700 1.00 63.69 86 GLY A O 1
ATOM 739 N N . ILE A 1 87 ? 9.661 -2.756 -1.530 1.00 75.25 87 ILE A N 1
ATOM 740 C CA . ILE A 1 87 ? 10.657 -2.847 -0.464 1.00 75.25 87 ILE A CA 1
ATOM 741 C C . ILE A 1 87 ? 10.058 -3.548 0.753 1.00 75.25 87 ILE A C 1
ATOM 743 O O . ILE A 1 87 ? 8.992 -3.185 1.265 1.00 75.25 87 ILE A O 1
ATOM 747 N N . ARG A 1 88 ? 10.756 -4.581 1.217 1.00 80.25 88 ARG A N 1
ATOM 748 C CA . ARG A 1 88 ? 10.417 -5.237 2.476 1.00 80.25 88 ARG A CA 1
ATOM 749 C C . ARG A 1 88 ? 10.882 -4.372 3.638 1.00 80.25 88 ARG A C 1
ATOM 751 O O . ARG A 1 88 ? 11.871 -3.650 3.525 1.00 80.25 88 ARG A O 1
ATOM 758 N N . PHE A 1 89 ? 10.206 -4.467 4.773 1.00 78.94 89 PHE A N 1
ATOM 759 C CA . PHE A 1 89 ? 10.525 -3.677 5.957 1.00 78.94 89 PHE A CA 1
ATOM 760 C C . PHE A 1 89 ? 11.986 -3.838 6.380 1.00 78.94 89 PHE A C 1
ATOM 762 O O . PHE A 1 89 ? 12.620 -2.847 6.723 1.00 78.94 89 PHE A O 1
ATOM 769 N N . GLY A 1 90 ? 12.551 -5.048 6.291 1.00 80.94 90 GLY A N 1
ATOM 770 C CA . GLY A 1 90 ? 13.966 -5.272 6.602 1.00 80.94 90 GLY A CA 1
ATOM 771 C C . GLY A 1 90 ? 14.915 -4.472 5.702 1.00 80.94 90 GLY A C 1
ATOM 772 O O . GLY A 1 90 ? 15.814 -3.797 6.192 1.00 80.94 90 GLY A O 1
ATOM 773 N N . GLU A 1 91 ? 14.668 -4.474 4.391 1.00 81.25 91 GLU A N 1
ATOM 774 C CA . GLU A 1 91 ? 15.477 -3.719 3.425 1.00 81.25 91 GLU A CA 1
ATOM 775 C C . GLU A 1 91 ? 15.301 -2.202 3.605 1.00 81.25 91 GLU A C 1
ATOM 777 O O . GLU A 1 91 ? 16.262 -1.431 3.522 1.00 81.25 91 GLU A O 1
ATOM 782 N N . PHE A 1 92 ? 14.076 -1.761 3.907 1.00 82.38 92 PHE A N 1
ATOM 783 C CA . PHE A 1 92 ? 13.792 -0.370 4.247 1.00 82.38 92 PHE A CA 1
ATOM 784 C C . PHE A 1 92 ? 14.558 0.067 5.493 1.00 82.38 92 PHE A C 1
ATOM 786 O O . PHE A 1 92 ? 15.203 1.112 5.478 1.00 82.38 92 PHE A O 1
ATOM 793 N N . VAL A 1 93 ? 14.523 -0.744 6.547 1.00 83.44 93 VAL A N 1
ATOM 794 C CA . VAL A 1 93 ? 15.222 -0.507 7.809 1.00 83.44 93 VAL A CA 1
ATOM 795 C C . VAL A 1 93 ? 16.727 -0.367 7.588 1.00 83.44 93 VAL A C 1
ATOM 797 O O . VAL A 1 93 ? 17.332 0.574 8.103 1.00 83.44 93 VAL A O 1
ATOM 800 N N . ASP A 1 94 ? 17.334 -1.240 6.785 1.00 82.00 94 ASP A N 1
ATOM 801 C CA . ASP A 1 94 ? 18.766 -1.167 6.488 1.00 82.00 94 ASP A CA 1
ATOM 802 C C . ASP A 1 94 ? 19.133 0.138 5.773 1.00 82.00 94 ASP A C 1
ATOM 804 O O . ASP A 1 94 ? 20.140 0.779 6.101 1.00 82.00 94 ASP A O 1
ATOM 808 N N . ARG A 1 95 ? 18.303 0.568 4.815 1.00 80.94 95 ARG A N 1
ATOM 809 C CA . ARG A 1 95 ? 18.464 1.861 4.132 1.00 80.94 95 ARG A CA 1
ATOM 810 C C . ARG A 1 95 ? 18.253 3.033 5.085 1.00 80.94 95 ARG A C 1
ATOM 812 O O . ARG A 1 95 ? 19.049 3.970 5.067 1.00 80.94 95 ARG A O 1
ATOM 819 N N . PHE A 1 96 ? 17.223 2.967 5.923 1.00 82.50 96 PHE A N 1
ATOM 820 C CA . PHE A 1 96 ? 16.893 3.984 6.915 1.00 82.50 96 PHE A CA 1
ATOM 821 C C . PHE A 1 96 ? 18.047 4.180 7.896 1.00 82.50 96 PHE A C 1
ATOM 823 O O . PHE A 1 96 ? 18.504 5.302 8.070 1.00 82.50 96 PHE A O 1
ATOM 830 N N . VAL A 1 97 ? 18.601 3.104 8.458 1.00 82.12 97 VAL A N 1
ATOM 831 C CA . VAL A 1 97 ? 19.732 3.182 9.397 1.00 82.12 97 VAL A CA 1
ATOM 832 C C . VAL A 1 97 ? 20.986 3.746 8.726 1.00 82.12 97 VAL A C 1
ATOM 834 O O . VAL A 1 97 ? 21.683 4.554 9.337 1.00 82.12 97 VAL A O 1
ATOM 837 N N . LYS A 1 98 ? 21.278 3.359 7.475 1.00 78.62 98 LYS A N 1
ATOM 838 C CA . LYS A 1 98 ? 22.420 3.902 6.710 1.00 78.62 98 LYS A CA 1
ATOM 839 C C . LYS A 1 98 ? 22.264 5.395 6.399 1.00 78.62 98 LYS A C 1
ATOM 841 O O . LYS A 1 98 ? 23.264 6.110 6.366 1.00 78.62 98 LYS A O 1
ATOM 846 N N . GLY A 1 99 ? 21.033 5.843 6.151 1.00 77.25 99 GLY A N 1
ATOM 847 C CA . GLY A 1 99 ? 20.701 7.222 5.791 1.00 77.25 99 GLY A CA 1
ATOM 848 C C . GLY A 1 99 ? 20.294 8.122 6.960 1.00 77.25 99 GLY A C 1
ATOM 849 O O . GLY A 1 99 ? 20.098 9.312 6.740 1.00 77.25 99 GLY A O 1
ATOM 850 N N . TYR A 1 100 ? 20.156 7.591 8.178 1.00 77.44 100 TYR A N 1
ATOM 851 C CA . TYR A 1 100 ? 19.637 8.345 9.317 1.00 77.44 100 TYR A CA 1
ATOM 852 C C . TYR A 1 100 ? 20.591 9.469 9.735 1.00 77.44 100 TYR A C 1
ATOM 854 O O . TYR A 1 100 ? 21.755 9.232 10.082 1.00 77.44 100 TYR A O 1
ATOM 862 N N . GLN A 1 101 ? 20.062 10.688 9.770 1.00 77.94 101 GLN A N 1
ATOM 863 C CA . GLN A 1 101 ? 20.745 11.885 10.250 1.00 77.94 101 GLN A CA 1
ATOM 864 C C . GLN A 1 101 ? 20.014 12.431 11.479 1.00 77.94 101 GLN A C 1
ATOM 866 O O . GLN A 1 101 ? 18.791 12.323 11.590 1.00 77.94 101 GLN A O 1
ATOM 871 N N . LYS A 1 102 ? 20.766 12.983 12.433 1.00 73.25 102 LYS A N 1
ATOM 872 C CA . LYS A 1 102 ? 20.189 13.735 13.554 1.00 73.25 102 LYS A CA 1
ATOM 873 C C . LYS A 1 102 ? 19.564 15.039 13.049 1.00 73.25 102 LYS A C 1
ATOM 875 O O . LYS A 1 102 ? 19.812 15.450 11.922 1.00 73.25 102 LYS A O 1
ATOM 880 N N . ALA A 1 103 ? 18.829 15.727 13.923 1.00 68.94 103 ALA A N 1
ATOM 881 C CA . ALA A 1 103 ? 18.323 17.072 13.647 1.00 68.94 103 ALA A CA 1
ATOM 882 C C . ALA A 1 103 ? 19.438 18.070 13.263 1.00 68.94 103 ALA A C 1
ATOM 884 O O . ALA A 1 103 ? 19.170 18.999 12.516 1.00 68.94 103 ALA A O 1
ATOM 885 N N . ASP A 1 104 ? 20.684 17.849 13.714 1.00 69.31 104 ASP A N 1
ATOM 886 C CA . ASP A 1 104 ? 21.845 18.671 13.330 1.00 69.31 104 ASP A CA 1
ATOM 887 C C . ASP A 1 104 ? 22.488 18.280 11.976 1.00 69.31 104 ASP A C 1
ATOM 889 O O . ASP A 1 104 ? 23.428 18.929 11.528 1.00 69.31 104 ASP A O 1
ATOM 893 N N . GLY A 1 105 ? 22.005 17.221 11.311 1.00 73.12 105 GLY A N 1
ATOM 894 C CA . GLY A 1 105 ? 22.563 16.700 10.054 1.00 73.12 105 GLY A CA 1
ATOM 895 C C . GLY A 1 105 ? 23.693 15.672 10.224 1.00 73.12 105 GLY A C 1
ATOM 896 O O . GLY A 1 105 ? 24.015 14.936 9.286 1.00 73.12 105 GLY A O 1
ATOM 897 N N . SER A 1 106 ? 24.271 15.531 11.419 1.00 76.25 106 SER A N 1
ATOM 898 C CA . SER A 1 106 ? 25.301 14.525 11.695 1.00 76.25 106 SER A CA 1
ATOM 899 C C . SER A 1 106 ? 24.756 13.093 11.696 1.00 76.25 106 SER A C 1
ATOM 901 O O . SER A 1 106 ? 23.617 12.799 12.075 1.00 76.25 106 SER A O 1
ATOM 903 N N . ARG A 1 107 ? 25.613 12.148 11.289 1.00 74.94 107 ARG A N 1
ATOM 904 C CA . ARG A 1 107 ? 25.311 10.711 11.352 1.00 74.94 107 ARG A CA 1
ATOM 905 C C . ARG A 1 107 ? 25.329 10.217 12.798 1.00 74.94 107 ARG A C 1
ATOM 907 O O . ARG A 1 107 ? 26.215 10.573 13.576 1.00 74.94 107 ARG A O 1
ATOM 914 N N . LEU A 1 108 ? 24.414 9.308 13.137 1.00 76.69 108 LEU A N 1
ATOM 915 C CA . LEU A 1 108 ? 24.472 8.584 14.410 1.00 76.69 108 LEU A CA 1
ATOM 916 C C . LEU A 1 108 ? 25.780 7.782 14.513 1.00 76.69 108 LEU A C 1
ATOM 918 O O . LEU A 1 108 ? 26.118 7.008 13.619 1.00 76.69 108 LEU A O 1
ATOM 922 N N . ARG A 1 109 ? 26.495 7.929 15.631 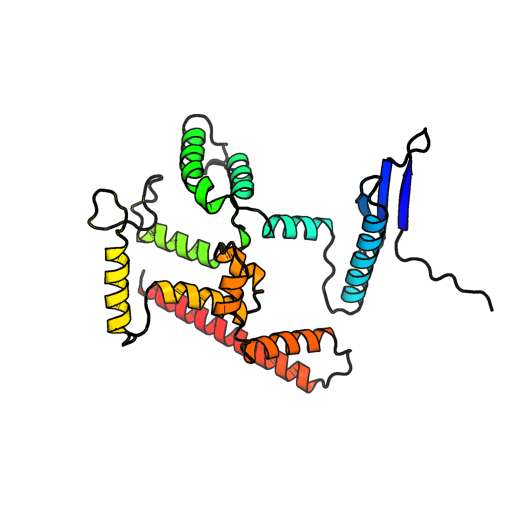1.00 73.81 109 ARG A N 1
ATOM 923 C CA . ARG A 1 109 ? 27.710 7.164 15.950 1.00 73.81 109 ARG A CA 1
ATOM 924 C C . ARG A 1 109 ? 27.625 6.553 17.349 1.00 73.81 109 ARG A C 1
ATOM 926 O O . ARG A 1 109 ? 26.828 6.985 18.187 1.00 73.81 109 ARG A O 1
ATOM 933 N N . GLY A 1 110 ? 28.450 5.533 17.586 1.00 78.62 110 GLY A N 1
ATOM 934 C CA . GLY A 1 110 ? 28.641 4.916 18.900 1.00 78.62 110 GLY A CA 1
ATOM 935 C C . GLY A 1 110 ? 27.348 4.381 19.522 1.00 78.62 110 GLY A C 1
ATOM 936 O O . GLY A 1 110 ? 26.553 3.705 18.866 1.00 78.62 110 GLY A O 1
ATOM 937 N N . ASN A 1 111 ? 27.130 4.704 20.799 1.00 71.94 111 ASN A N 1
ATOM 938 C CA . ASN A 1 111 ? 26.032 4.163 21.606 1.00 71.94 111 ASN A CA 1
ATOM 939 C C . ASN A 1 111 ? 24.638 4.449 21.015 1.00 71.94 111 ASN A C 1
ATOM 941 O O . ASN A 1 111 ? 23.742 3.614 21.091 1.00 71.94 111 ASN A O 1
ATOM 945 N N . SER A 1 112 ? 24.460 5.597 20.356 1.00 69.44 112 SER A N 1
ATOM 946 C CA . SER A 1 112 ? 23.163 5.979 19.780 1.00 69.44 112 SER A CA 1
ATOM 947 C C . SER A 1 112 ? 22.789 5.113 18.573 1.00 69.44 112 SER A C 1
ATOM 949 O O . SER A 1 112 ? 21.637 4.705 18.437 1.00 69.44 112 SER A O 1
ATOM 951 N N . LEU A 1 113 ? 23.771 4.766 17.732 1.00 76.50 113 LEU A N 1
ATOM 952 C CA . LEU A 1 113 ? 23.567 3.849 16.606 1.00 76.50 113 LEU A CA 1
ATOM 953 C C . LEU A 1 113 ? 23.314 2.415 17.096 1.00 76.50 113 LEU A C 1
ATOM 955 O O . LEU A 1 113 ? 22.470 1.713 16.539 1.00 76.50 113 LEU A O 1
ATOM 959 N N . ARG A 1 114 ? 24.009 1.992 18.162 1.00 76.19 114 ARG A N 1
ATOM 960 C CA . ARG A 1 114 ? 23.794 0.683 18.798 1.00 76.19 114 ARG A CA 1
ATOM 961 C C . ARG A 1 114 ? 22.386 0.569 19.380 1.00 76.19 114 ARG A C 1
ATOM 963 O O . ARG A 1 114 ? 21.706 -0.417 19.128 1.00 76.19 114 ARG A O 1
ATOM 970 N N . ASN A 1 115 ? 21.927 1.597 20.091 1.00 76.75 115 ASN A N 1
ATOM 971 C CA . ASN A 1 115 ? 20.579 1.632 20.653 1.00 76.75 115 ASN A CA 1
ATOM 972 C C . ASN A 1 115 ? 19.508 1.615 19.558 1.00 76.75 115 ASN A C 1
ATOM 974 O O . ASN A 1 115 ? 18.568 0.834 19.662 1.00 76.75 115 ASN A O 1
ATOM 978 N N . LEU A 1 116 ? 19.673 2.396 18.482 1.00 77.12 116 LEU A N 1
ATOM 979 C CA . LEU A 1 116 ? 18.760 2.362 17.334 1.00 77.12 116 LEU A CA 1
ATOM 980 C C . LEU A 1 116 ? 18.662 0.953 16.730 1.00 77.12 116 LEU A C 1
ATOM 982 O O . LEU A 1 116 ? 17.561 0.454 16.511 1.00 77.12 116 LEU A O 1
ATOM 986 N N . ARG A 1 117 ? 19.803 0.287 16.510 1.00 79.75 117 ARG A N 1
ATOM 987 C CA . ARG A 1 117 ? 19.831 -1.096 16.010 1.00 79.75 117 ARG A CA 1
ATOM 988 C C . ARG A 1 117 ? 19.176 -2.087 16.972 1.00 79.75 117 ARG A C 1
ATOM 990 O O . ARG A 1 117 ? 18.470 -2.972 16.505 1.00 79.75 117 ARG A O 1
ATOM 997 N N . ASN A 1 118 ? 19.358 -1.916 18.281 1.00 78.12 118 ASN A N 1
ATOM 998 C CA . ASN A 1 118 ? 18.702 -2.749 19.291 1.00 78.12 118 ASN A CA 1
ATOM 999 C C . ASN A 1 118 ? 17.179 -2.552 19.305 1.00 78.12 118 ASN A C 1
ATOM 1001 O O . ASN A 1 118 ? 16.447 -3.521 19.433 1.00 78.12 118 ASN A O 1
ATOM 1005 N N . TYR A 1 119 ? 16.672 -1.328 19.129 1.00 73.44 119 TYR A N 1
ATOM 1006 C CA . TYR A 1 119 ? 15.226 -1.130 18.984 1.00 73.44 119 TYR A CA 1
ATOM 1007 C C . TYR A 1 119 ? 14.702 -1.813 17.726 1.00 73.44 119 TYR A C 1
ATOM 1009 O O . TYR A 1 119 ? 13.725 -2.552 17.777 1.00 73.44 119 TYR A O 1
ATOM 1017 N N . ILE A 1 120 ? 15.392 -1.605 16.608 1.00 79.94 120 ILE A N 1
ATOM 1018 C CA . ILE A 1 120 ? 15.051 -2.180 15.309 1.00 79.94 120 ILE A CA 1
ATOM 1019 C C . ILE A 1 120 ? 15.041 -3.714 15.342 1.00 79.94 120 ILE A C 1
ATOM 1021 O O . ILE A 1 120 ? 14.148 -4.328 14.756 1.00 79.94 120 ILE A O 1
ATOM 1025 N N . SER A 1 121 ? 15.988 -4.341 16.044 1.00 76.81 121 SER A N 1
ATOM 1026 C CA . SER A 1 121 ? 16.084 -5.801 16.113 1.00 76.81 121 SER A CA 1
ATOM 1027 C C . SER A 1 121 ? 14.862 -6.453 16.759 1.00 76.81 121 SER A C 1
ATOM 1029 O O . SER A 1 121 ? 14.544 -7.582 16.403 1.00 76.81 121 SER A O 1
ATOM 1031 N N . HIS A 1 122 ? 14.119 -5.750 17.621 1.00 74.06 122 HIS A N 1
ATOM 1032 C CA . HIS A 1 122 ? 12.853 -6.253 18.161 1.00 74.06 122 HIS A CA 1
ATOM 1033 C C . HIS A 1 122 ? 11.732 -6.317 17.113 1.00 74.06 122 HIS A C 1
ATOM 1035 O O . HIS A 1 122 ? 10.838 -7.151 17.226 1.00 74.06 122 HIS A O 1
ATOM 1041 N N . PHE A 1 123 ? 11.778 -5.471 16.079 1.00 73.81 123 PHE A N 1
ATOM 1042 C CA . PHE A 1 123 ? 10.763 -5.429 15.022 1.00 73.81 123 PHE A CA 1
ATOM 1043 C C . PHE A 1 123 ? 11.063 -6.405 13.880 1.00 73.81 123 PHE A C 1
ATOM 1045 O O . PHE A 1 123 ? 10.140 -6.922 13.249 1.00 73.81 123 PHE A O 1
ATOM 1052 N N . LEU A 1 124 ? 12.341 -6.682 13.608 1.00 77.75 124 LEU A N 1
ATOM 1053 C CA . LEU A 1 124 ? 12.752 -7.516 12.476 1.00 77.75 124 LEU A CA 1
ATOM 1054 C C . LEU A 1 124 ? 12.138 -8.931 12.476 1.00 77.75 124 LEU A C 1
ATOM 1056 O O . LEU A 1 124 ? 11.658 -9.325 11.416 1.00 77.75 124 LEU A O 1
ATOM 1060 N N . PRO A 1 125 ? 12.057 -9.681 13.593 1.00 79.19 125 PRO A N 1
ATOM 1061 C CA . PRO A 1 125 ? 11.439 -11.009 13.601 1.00 79.19 125 PRO A CA 1
ATOM 1062 C C . PRO A 1 125 ? 9.994 -11.035 13.092 1.00 79.19 125 PRO A C 1
ATOM 1064 O O . PRO A 1 125 ? 9.553 -12.048 12.560 1.00 79.19 125 PRO A O 1
ATOM 1067 N N . PHE A 1 126 ? 9.264 -9.927 13.244 1.00 69.19 126 PHE A N 1
ATOM 1068 C CA . PHE A 1 126 ? 7.845 -9.841 12.902 1.00 69.19 126 PHE A CA 1
ATOM 1069 C C . PHE A 1 126 ? 7.609 -9.182 11.548 1.00 69.19 126 PHE A C 1
ATOM 1071 O O . PHE A 1 126 ? 6.788 -9.646 10.762 1.00 69.19 126 PHE A O 1
ATOM 1078 N N . PHE A 1 127 ? 8.325 -8.093 11.274 1.00 74.44 127 PHE A N 1
ATOM 1079 C CA . PHE A 1 127 ? 8.004 -7.218 10.153 1.00 74.44 127 PHE A CA 1
ATOM 1080 C C . PHE A 1 127 ? 8.946 -7.378 8.971 1.00 74.44 127 PHE A C 1
ATOM 1082 O O . PHE A 1 127 ? 8.578 -6.938 7.889 1.00 74.44 127 PHE A O 1
ATOM 1089 N N . LYS A 1 128 ? 10.124 -8.008 9.129 1.00 77.81 128 LYS A N 1
ATOM 1090 C CA . LYS A 1 128 ? 11.186 -8.055 8.101 1.00 77.81 128 LYS A CA 1
ATOM 1091 C C . LYS A 1 128 ? 10.662 -8.372 6.704 1.00 77.81 128 LYS A C 1
ATOM 1093 O O . LYS A 1 128 ? 11.099 -7.721 5.759 1.00 77.81 128 LYS A O 1
ATOM 1098 N N . ASP A 1 129 ? 9.746 -9.331 6.590 1.00 71.19 129 ASP A N 1
ATOM 1099 C CA . ASP A 1 129 ? 9.231 -9.814 5.310 1.00 71.19 129 ASP A CA 1
ATOM 1100 C C . ASP A 1 129 ? 7.989 -9.063 4.802 1.00 71.19 129 ASP A C 1
ATOM 1102 O O . ASP A 1 129 ? 7.581 -9.281 3.659 1.00 71.19 129 ASP A O 1
ATOM 1106 N N . MET A 1 130 ? 7.405 -8.161 5.594 1.00 72.56 130 MET A N 1
ATOM 1107 C CA . MET A 1 130 ? 6.247 -7.357 5.193 1.00 72.56 130 MET A CA 1
ATOM 1108 C C . MET A 1 130 ? 6.660 -6.238 4.235 1.00 72.56 130 MET A C 1
ATOM 1110 O O . MET A 1 130 ? 7.743 -5.667 4.363 1.00 72.56 130 MET A O 1
ATOM 1114 N N . LYS A 1 131 ? 5.805 -5.911 3.262 1.00 73.94 131 LYS A N 1
ATOM 1115 C CA . LYS A 1 131 ? 6.048 -4.801 2.331 1.00 73.94 131 LYS A CA 1
ATOM 1116 C C . LYS A 1 131 ? 5.716 -3.467 2.999 1.00 73.94 131 LYS A C 1
ATOM 1118 O O . LYS A 1 131 ? 4.694 -3.344 3.665 1.00 73.94 131 LYS A O 1
ATOM 1123 N N . VAL A 1 132 ? 6.546 -2.449 2.781 1.00 74.19 132 VAL A N 1
ATOM 1124 C CA . VAL A 1 132 ? 6.351 -1.114 3.386 1.00 74.19 132 VAL A CA 1
ATOM 1125 C C . VAL A 1 132 ? 5.231 -0.317 2.705 1.00 74.19 132 VAL A C 1
ATOM 1127 O O . VAL A 1 132 ? 4.723 0.637 3.288 1.00 74.19 132 VAL A O 1
ATOM 1130 N N . CYS A 1 133 ? 4.782 -0.730 1.514 1.00 67.69 133 CYS A N 1
ATOM 1131 C CA . CYS A 1 133 ? 3.712 -0.063 0.765 1.00 67.69 133 CYS A CA 1
ATOM 1132 C C . CYS A 1 133 ? 2.370 0.041 1.510 1.00 67.69 133 CYS A C 1
ATOM 1134 O O . CYS A 1 133 ? 1.540 0.863 1.140 1.00 67.69 133 CYS A O 1
ATOM 1136 N N . GLU A 1 134 ? 2.152 -0.762 2.554 1.00 64.94 134 GLU A N 1
ATOM 1137 C CA . GLU A 1 134 ? 0.932 -0.715 3.370 1.00 64.94 134 GLU A CA 1
ATOM 1138 C C . GLU A 1 134 ? 0.926 0.446 4.379 1.00 64.94 134 GLU A C 1
ATOM 1140 O O . GLU A 1 134 ? -0.133 0.849 4.862 1.00 64.94 134 GLU A O 1
ATOM 1145 N N . ILE A 1 135 ? 2.092 1.031 4.681 1.00 69.81 135 ILE A N 1
ATOM 1146 C CA . ILE A 1 135 ? 2.198 2.189 5.573 1.00 69.81 135 ILE A CA 1
ATOM 1147 C C . ILE A 1 135 ? 1.956 3.458 4.752 1.00 69.81 135 ILE A C 1
ATOM 1149 O O . ILE A 1 135 ? 2.860 4.024 4.136 1.00 69.81 135 ILE A O 1
ATOM 1153 N N . THR A 1 136 ? 0.705 3.913 4.738 1.00 70.94 136 THR A N 1
ATOM 1154 C CA . THR A 1 136 ? 0.293 5.109 3.993 1.00 70.94 136 THR A CA 1
ATOM 1155 C C . THR A 1 136 ? 0.651 6.400 4.734 1.00 70.94 136 THR A C 1
ATOM 1157 O O . THR A 1 136 ? 0.776 6.426 5.959 1.00 70.94 136 THR A O 1
ATOM 1160 N N . LYS A 1 137 ? 0.755 7.521 4.003 1.00 70.06 137 LYS A N 1
ATOM 1161 C CA . LYS A 1 137 ? 0.960 8.854 4.607 1.00 70.06 137 LYS A CA 1
ATOM 1162 C C . LYS A 1 137 ? -0.125 9.199 5.634 1.00 70.06 137 LYS A C 1
ATOM 1164 O O . LYS A 1 137 ? 0.188 9.779 6.666 1.00 70.06 137 LYS A O 1
ATOM 1169 N N . VAL A 1 138 ? -1.371 8.794 5.374 1.00 72.56 138 VAL A N 1
ATOM 1170 C CA . VAL A 1 138 ? -2.500 8.974 6.300 1.00 72.56 138 VAL A CA 1
ATOM 1171 C C . VAL A 1 138 ? -2.236 8.240 7.614 1.00 72.56 138 VAL A C 1
ATOM 1173 O O . VAL A 1 138 ? -2.363 8.831 8.683 1.00 72.56 138 VAL A O 1
ATOM 1176 N N . LEU A 1 139 ? -1.789 6.982 7.546 1.00 77.81 139 LEU A N 1
ATOM 1177 C CA . LEU A 1 139 ? -1.443 6.212 8.738 1.00 77.81 139 LEU A CA 1
ATOM 1178 C C . LEU A 1 139 ? -0.272 6.842 9.502 1.00 77.81 139 LEU A C 1
ATOM 1180 O O . LEU A 1 139 ? -0.313 6.914 10.726 1.00 77.81 139 LEU A O 1
ATOM 1184 N N . VAL A 1 140 ? 0.747 7.342 8.797 1.00 76.50 140 VAL A N 1
ATOM 1185 C CA . VAL A 1 140 ? 1.872 8.056 9.424 1.00 76.50 140 VAL A CA 1
ATOM 1186 C C . VAL A 1 140 ? 1.390 9.295 10.180 1.00 76.50 140 VAL A C 1
ATOM 1188 O O . VAL A 1 140 ? 1.831 9.518 11.307 1.00 76.50 140 VAL A O 1
ATOM 1191 N N . SER A 1 141 ? 0.479 10.079 9.599 1.00 74.81 141 SER A N 1
ATOM 1192 C CA . SER A 1 141 ? -0.108 11.245 10.268 1.00 74.81 141 SER A CA 1
ATOM 1193 C C . SER A 1 141 ? -0.903 10.851 11.514 1.00 74.81 141 SER A C 1
ATOM 1195 O O . SER A 1 141 ? -0.700 11.450 12.568 1.00 74.81 141 SER A O 1
ATOM 1197 N N . LEU A 1 142 ? -1.734 9.805 11.432 1.00 80.50 142 LEU A N 1
ATOM 1198 C CA . LEU A 1 142 ? -2.500 9.293 12.577 1.00 80.50 142 LEU A CA 1
ATOM 1199 C C . LEU A 1 142 ? -1.590 8.793 13.704 1.00 80.50 142 LEU A C 1
ATOM 1201 O O . LEU A 1 142 ? -1.787 9.143 14.864 1.00 80.50 142 LEU A O 1
ATOM 1205 N N . VAL A 1 143 ? -0.564 8.008 13.368 1.00 82.31 143 VAL A N 1
ATOM 1206 C CA . VAL A 1 143 ? 0.405 7.500 14.349 1.00 82.31 143 VAL A CA 1
ATOM 1207 C C . VAL A 1 143 ? 1.186 8.650 14.983 1.00 82.31 143 VAL A C 1
ATOM 1209 O O . VAL A 1 143 ? 1.428 8.627 16.187 1.00 82.31 143 VAL A O 1
ATOM 1212 N N . ARG A 1 144 ? 1.553 9.679 14.210 1.00 78.94 144 ARG A N 1
ATOM 1213 C CA . ARG A 1 144 ? 2.223 10.872 14.742 1.00 78.94 144 ARG A CA 1
ATOM 1214 C C . ARG A 1 144 ? 1.338 11.625 15.735 1.00 78.94 144 ARG A C 1
ATOM 1216 O O . ARG A 1 144 ? 1.831 11.945 16.812 1.00 78.94 144 ARG A O 1
ATOM 1223 N N . GLY A 1 145 ? 0.069 11.862 15.395 1.00 80.25 145 GLY A N 1
ATOM 1224 C CA . GLY A 1 145 ? -0.896 12.486 16.308 1.00 80.25 145 GLY A CA 1
ATOM 1225 C C . GLY A 1 145 ? -1.064 11.669 17.589 1.00 80.25 145 GLY A C 1
ATOM 1226 O O . GLY A 1 145 ? -0.917 12.198 18.685 1.00 80.25 145 GLY A O 1
ATOM 1227 N N . HIS A 1 146 ? -1.212 10.348 17.457 1.00 83.62 146 HIS A N 1
ATOM 1228 C CA . HIS A 1 146 ? -1.300 9.444 18.605 1.00 83.62 146 HIS A CA 1
ATOM 1229 C C . HIS A 1 146 ? -0.060 9.504 19.510 1.00 83.62 146 HIS A C 1
ATOM 1231 O O . HIS A 1 146 ? -0.184 9.529 20.733 1.00 83.62 146 HIS A O 1
ATOM 1237 N N . ILE A 1 147 ? 1.146 9.545 18.932 1.00 82.19 147 ILE A N 1
ATOM 1238 C CA . ILE A 1 147 ? 2.391 9.677 19.704 1.00 82.19 147 ILE A CA 1
ATOM 1239 C C . ILE A 1 147 ? 2.429 11.011 20.456 1.00 82.19 147 ILE A C 1
ATOM 1241 O O . ILE A 1 147 ? 2.870 11.038 21.601 1.00 82.19 147 ILE A O 1
ATOM 1245 N N . GLN A 1 148 ? 1.992 12.104 19.831 1.00 79.81 148 GLN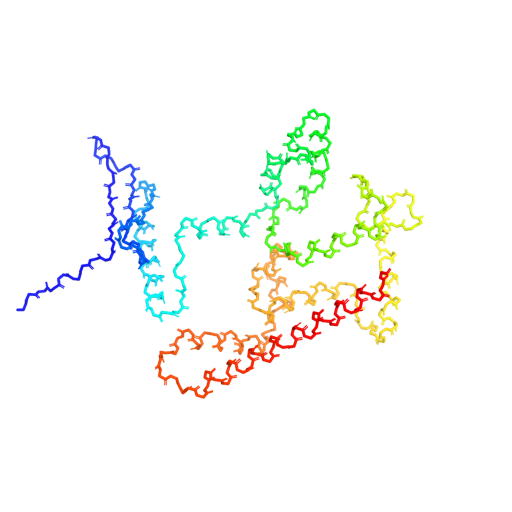 A N 1
ATOM 1246 C CA . GLN A 1 148 ? 1.982 13.430 20.454 1.00 79.81 148 GLN A CA 1
ATOM 1247 C C . GLN A 1 148 ? 0.980 13.515 21.610 1.00 79.81 148 GLN A C 1
ATOM 1249 O O . GLN A 1 148 ? 1.305 14.074 22.654 1.00 79.81 148 GLN A O 1
ATOM 1254 N N . GLU A 1 149 ? -0.206 12.936 21.434 1.00 81.56 149 GLU A N 1
ATOM 1255 C CA . GLU A 1 149 ? -1.309 13.046 22.389 1.00 81.56 149 GLU A CA 1
ATOM 1256 C C . GLU A 1 149 ? -1.219 12.015 23.526 1.00 81.56 149 GLU A C 1
ATOM 1258 O O . GLU A 1 149 ? -1.428 12.341 24.696 1.00 81.56 149 GLU A O 1
ATOM 1263 N N . PHE A 1 150 ? -0.880 10.760 23.209 1.00 77.62 150 PHE A N 1
ATOM 1264 C CA . PHE A 1 150 ? -1.016 9.641 24.149 1.00 77.62 150 PHE A CA 1
ATOM 1265 C C . PHE A 1 150 ? 0.311 9.041 24.619 1.00 77.62 150 PHE A C 1
ATOM 1267 O O . PHE A 1 150 ? 0.341 8.402 25.675 1.00 77.62 150 PHE A O 1
ATOM 1274 N N . CYS A 1 151 ? 1.414 9.219 23.885 1.00 76.12 151 CYS A N 1
ATOM 1275 C CA . CYS A 1 151 ? 2.721 8.702 24.294 1.00 76.12 151 CYS A CA 1
ATOM 1276 C C . CYS A 1 151 ? 3.516 9.790 25.026 1.00 76.12 151 CYS A C 1
ATOM 1278 O O . CYS A 1 151 ? 3.946 10.773 24.435 1.00 76.12 151 CYS A O 1
ATOM 1280 N N . SER A 1 152 ? 3.770 9.590 26.321 1.00 59.81 152 SER A N 1
ATOM 1281 C CA . SER A 1 152 ? 4.411 10.560 27.220 1.00 59.81 152 SER A CA 1
ATOM 1282 C C . SER A 1 152 ? 5.774 11.070 26.706 1.00 59.81 152 SER A C 1
ATOM 1284 O O . SER A 1 152 ? 6.821 10.473 26.972 1.00 59.81 152 SER A O 1
ATOM 1286 N N . GLY A 1 153 ? 5.762 12.189 25.975 1.00 56.12 153 GLY A N 1
ATOM 1287 C CA . GLY A 1 153 ? 6.940 12.983 25.609 1.00 56.12 153 GLY A CA 1
ATOM 1288 C C . GLY A 1 153 ? 7.949 12.310 24.673 1.00 56.12 153 GLY A C 1
ATOM 1289 O O . GLY A 1 153 ? 9.138 12.599 24.773 1.00 56.12 153 GLY A O 1
ATOM 1290 N N . GLY A 1 154 ? 7.525 11.384 23.804 1.00 54.66 154 GLY A N 1
ATOM 1291 C CA . GLY A 1 154 ? 8.402 10.834 22.755 1.00 54.66 154 GLY A CA 1
ATOM 1292 C C . GLY A 1 154 ? 9.623 10.052 23.264 1.00 54.66 154 GLY A C 1
ATOM 1293 O O . GLY A 1 154 ? 10.635 9.954 22.567 1.00 54.66 154 GLY A O 1
ATOM 1294 N N . ARG A 1 155 ? 9.563 9.495 24.483 1.00 60.25 155 ARG A N 1
ATOM 1295 C CA . ARG A 1 155 ? 10.668 8.698 25.037 1.00 60.25 155 ARG A CA 1
ATOM 1296 C C . ARG A 1 155 ? 10.959 7.491 24.127 1.00 60.25 155 ARG A C 1
ATOM 1298 O O . ARG A 1 155 ? 10.034 6.733 23.845 1.00 60.25 155 ARG A O 1
ATOM 1305 N N . PRO A 1 156 ? 12.226 7.214 23.758 1.00 57.81 156 PRO A N 1
ATOM 1306 C CA . PRO A 1 156 ? 12.574 6.125 22.833 1.00 57.81 156 PRO A CA 1
ATOM 1307 C C . PRO A 1 156 ? 12.143 4.713 23.268 1.00 57.81 156 PRO A C 1
ATOM 1309 O O . PRO A 1 156 ? 12.024 3.831 22.428 1.00 57.81 156 PRO A O 1
ATOM 1312 N N . LYS A 1 157 ? 11.929 4.486 24.575 1.00 63.06 157 LYS A N 1
ATOM 1313 C CA . LYS A 1 157 ? 11.434 3.216 25.152 1.00 63.06 157 LYS A CA 1
ATOM 1314 C C . LYS A 1 157 ? 9.937 3.234 25.494 1.00 63.06 157 LYS A C 1
ATOM 1316 O O . LYS A 1 157 ? 9.453 2.307 26.136 1.00 63.06 157 LYS A O 1
ATOM 1321 N N . GLY A 1 158 ? 9.224 4.307 25.155 1.00 69.12 158 GLY A N 1
ATOM 1322 C CA . GLY A 1 158 ? 7.795 4.432 25.425 1.00 69.12 158 GLY A CA 1
ATOM 1323 C C . GLY A 1 158 ? 6.980 3.467 24.565 1.00 69.12 158 GLY A C 1
ATOM 1324 O O . GLY A 1 158 ? 7.276 3.274 23.388 1.00 69.12 158 GLY A O 1
ATOM 1325 N N . MET A 1 159 ? 5.946 2.863 25.150 1.00 73.62 159 MET A N 1
ATOM 1326 C CA . MET A 1 159 ? 5.017 2.010 24.408 1.00 73.62 159 MET A CA 1
ATOM 1327 C C . MET A 1 159 ? 4.151 2.858 23.474 1.00 73.62 159 MET A C 1
ATOM 1329 O O . MET A 1 159 ? 3.640 3.900 23.886 1.00 73.62 159 MET A O 1
ATOM 1333 N N . LEU A 1 160 ? 3.940 2.380 22.240 1.00 78.06 160 LEU A N 1
ATOM 1334 C CA . LEU A 1 160 ? 3.062 3.052 21.276 1.00 78.06 160 LEU A CA 1
ATOM 1335 C C . LEU A 1 160 ? 1.618 3.101 21.786 1.00 78.06 160 LEU A C 1
ATOM 1337 O O . LEU A 1 160 ? 0.949 4.103 21.624 1.00 78.06 160 LEU A O 1
ATOM 1341 N N . PHE A 1 161 ? 1.152 2.059 22.472 1.00 82.25 161 PHE A N 1
ATOM 1342 C CA . PHE A 1 161 ? -0.151 2.049 23.136 1.00 82.25 161 PHE A CA 1
ATOM 1343 C C . PHE A 1 161 ? 0.056 1.860 24.644 1.00 82.25 161 PHE A C 1
ATOM 1345 O O . PHE A 1 161 ? 0.102 0.718 25.104 1.00 82.25 161 PHE A O 1
ATOM 1352 N N . PRO A 1 162 ? 0.246 2.945 25.419 1.00 76.81 162 PRO A N 1
ATOM 1353 C CA . PRO A 1 162 ? 0.570 2.835 26.835 1.00 76.81 162 PRO A CA 1
ATOM 1354 C C . PRO A 1 162 ? -0.660 2.465 27.672 1.00 76.81 162 PRO A C 1
ATOM 1356 O O . PRO A 1 162 ? -1.721 3.089 27.594 1.00 76.81 162 PRO A O 1
ATOM 1359 N N . ALA A 1 163 ? -0.513 1.461 28.532 1.00 76.19 163 ALA A N 1
ATOM 1360 C CA . ALA A 1 163 ? -1.520 1.134 29.533 1.00 76.19 163 ALA A CA 1
ATOM 1361 C C . ALA A 1 163 ? -1.464 2.126 30.710 1.00 76.19 163 ALA A C 1
ATOM 1363 O O . ALA A 1 163 ? -0.469 2.175 31.425 1.00 76.19 163 ALA A O 1
ATOM 1364 N N . LYS A 1 164 ? -2.561 2.852 30.986 1.00 70.06 164 LYS A N 1
ATOM 1365 C CA . LYS A 1 164 ? -2.636 3.838 32.093 1.00 70.06 164 LYS A CA 1
ATOM 1366 C C . LYS A 1 164 ? -2.299 3.274 33.484 1.00 70.06 164 LYS A C 1
ATOM 1368 O O . LYS A 1 164 ? -1.949 4.039 34.371 1.00 70.06 164 LYS A O 1
ATOM 1373 N N . ARG A 1 165 ? -2.486 1.966 33.704 1.00 68.62 165 ARG A N 1
ATOM 1374 C CA . ARG A 1 165 ? -2.396 1.320 35.029 1.00 68.62 165 ARG A CA 1
ATOM 1375 C C . ARG A 1 165 ? -1.461 0.107 35.085 1.00 68.62 165 ARG A C 1
ATOM 1377 O O . ARG A 1 165 ? -1.334 -0.489 36.147 1.00 68.62 165 ARG A O 1
ATOM 1384 N N . CYS A 1 166 ? -0.837 -0.300 33.976 1.00 63.25 166 CYS A N 1
ATOM 1385 C CA . CYS A 1 166 ? 0.045 -1.473 33.985 1.00 63.25 166 CYS A CA 1
ATOM 1386 C C . CYS A 1 166 ? 1.499 -1.034 34.152 1.00 63.25 166 CYS A C 1
ATOM 1388 O O . CYS A 1 166 ? 1.995 -0.237 33.360 1.00 63.25 166 CYS A O 1
ATOM 1390 N N . ALA A 1 167 ? 2.189 -1.601 35.146 1.00 61.06 167 ALA A N 1
ATOM 1391 C CA . ALA A 1 167 ? 3.575 -1.265 35.481 1.00 61.06 167 ALA A CA 1
ATOM 1392 C C . ALA A 1 167 ? 4.565 -1.507 34.323 1.00 61.06 167 ALA A C 1
ATOM 1394 O O . ALA A 1 167 ? 5.547 -0.787 34.189 1.00 61.06 167 ALA A O 1
ATOM 1395 N N . ASN A 1 168 ? 4.287 -2.485 33.453 1.00 65.88 168 ASN A N 1
ATOM 1396 C CA . ASN A 1 168 ? 5.089 -2.776 32.260 1.00 65.88 168 ASN A CA 1
ATOM 1397 C C . ASN A 1 168 ? 4.686 -1.942 31.023 1.00 65.88 168 ASN A C 1
ATOM 1399 O O . ASN A 1 168 ? 5.299 -2.081 29.967 1.00 65.88 168 ASN A O 1
ATOM 1403 N N . GLY A 1 169 ? 3.640 -1.114 31.125 1.00 70.00 169 GLY A N 1
ATOM 1404 C CA . GLY A 1 169 ? 3.123 -0.275 30.042 1.00 70.00 169 GLY A CA 1
ATOM 1405 C C . GLY A 1 169 ? 2.426 -1.021 28.896 1.00 70.00 169 GLY A C 1
ATOM 1406 O O . GLY A 1 169 ? 1.877 -0.358 28.017 1.00 70.00 169 GLY A O 1
ATOM 1407 N N . ILE A 1 170 ? 2.408 -2.360 28.896 1.00 75.00 170 ILE A N 1
ATOM 1408 C CA . ILE A 1 170 ? 1.791 -3.184 27.846 1.00 75.00 170 ILE A CA 1
ATOM 1409 C C . ILE A 1 170 ? 0.313 -3.381 28.173 1.00 75.00 170 ILE A C 1
ATOM 1411 O O . ILE A 1 170 ? -0.036 -3.788 29.280 1.00 75.00 170 ILE A O 1
ATOM 1415 N N . ILE A 1 171 ? -0.568 -3.126 27.204 1.00 77.44 171 ILE A N 1
ATOM 1416 C CA . ILE A 1 171 ? -2.005 -3.354 27.372 1.00 77.44 171 ILE A CA 1
ATOM 1417 C C . ILE A 1 171 ? -2.298 -4.863 27.285 1.00 77.44 171 ILE A C 1
ATOM 1419 O O . ILE A 1 171 ? -2.031 -5.469 26.245 1.00 77.44 171 ILE A O 1
ATOM 1423 N N . PRO A 1 172 ? -2.899 -5.481 28.321 1.00 79.88 172 PRO A N 1
ATOM 1424 C CA . PRO A 1 172 ? -3.333 -6.872 28.244 1.00 79.88 172 PRO A CA 1
ATOM 1425 C C . PRO A 1 172 ? -4.405 -7.073 27.156 1.00 79.88 172 PRO A C 1
ATOM 1427 O O . PRO A 1 172 ? -5.298 -6.226 27.021 1.00 79.88 172 PRO A O 1
ATOM 1430 N N . PRO A 1 173 ? -4.415 -8.207 26.428 1.00 77.62 173 PRO A N 1
ATOM 1431 C CA . PRO A 1 173 ? -5.436 -8.483 25.411 1.00 77.62 173 PRO A CA 1
ATOM 1432 C C . PRO A 1 173 ? -6.872 -8.416 25.952 1.00 77.62 173 PRO A C 1
ATOM 1434 O O . PRO A 1 173 ? -7.774 -7.914 25.282 1.00 77.62 173 PRO A O 1
ATOM 1437 N N . THR A 1 174 ? -7.081 -8.860 27.194 1.00 82.12 174 THR A N 1
ATOM 1438 C CA . THR A 1 174 ? -8.376 -8.814 27.892 1.00 82.12 174 THR A CA 1
ATOM 1439 C C . THR A 1 174 ? -8.881 -7.386 28.089 1.00 82.12 174 THR A C 1
ATOM 1441 O O . THR A 1 174 ? -10.081 -7.135 27.965 1.00 82.12 174 THR A O 1
ATOM 1444 N N . THR A 1 175 ? -7.976 -6.432 28.320 1.00 85.06 175 THR A N 1
ATOM 1445 C CA . THR A 1 175 ? -8.299 -5.007 28.432 1.00 85.06 175 THR A CA 1
ATOM 1446 C C . THR A 1 175 ? -8.787 -4.457 27.097 1.00 85.06 175 THR A C 1
ATOM 1448 O O . THR A 1 175 ? -9.833 -3.812 27.063 1.00 85.06 175 THR A O 1
ATOM 1451 N N . ILE A 1 176 ? -8.099 -4.758 25.989 1.00 84.19 176 ILE A N 1
ATOM 1452 C CA . ILE A 1 176 ? -8.535 -4.340 24.642 1.00 84.19 176 ILE A CA 1
ATOM 1453 C C . ILE A 1 176 ? -9.913 -4.928 24.326 1.00 84.19 176 ILE A C 1
ATOM 1455 O O . ILE A 1 176 ? -10.815 -4.209 23.898 1.00 84.19 176 ILE A O 1
ATOM 1459 N N . GLN A 1 177 ? -10.115 -6.216 24.605 1.00 84.12 177 GLN A N 1
ATOM 1460 C CA . GLN A 1 177 ? -11.407 -6.873 24.400 1.00 84.12 177 GLN A CA 1
ATOM 1461 C C . GLN A 1 177 ? -12.518 -6.264 25.264 1.00 84.12 177 GLN A C 1
ATOM 1463 O O . GLN A 1 177 ? -13.646 -6.113 24.799 1.00 84.12 177 GLN A O 1
ATOM 1468 N N . ALA A 1 178 ? -12.235 -5.900 26.518 1.00 87.31 178 ALA A N 1
ATOM 1469 C CA . ALA A 1 178 ? -13.199 -5.229 27.388 1.00 87.31 178 ALA A CA 1
ATOM 1470 C C . ALA A 1 178 ? -13.570 -3.833 26.866 1.00 87.31 178 ALA A C 1
ATOM 1472 O O . ALA A 1 178 ? -14.755 -3.499 26.819 1.00 87.31 178 ALA A O 1
ATOM 1473 N N . GLN A 1 179 ? -12.587 -3.047 26.417 1.00 89.00 179 GLN A N 1
ATOM 1474 C CA . GLN A 1 179 ? -12.838 -1.739 25.801 1.00 89.00 179 GLN A CA 1
ATOM 1475 C C . GLN A 1 179 ? -13.663 -1.879 24.516 1.00 89.00 179 GLN A C 1
ATOM 1477 O O . GLN A 1 179 ? -14.648 -1.165 24.334 1.00 89.00 179 GLN A O 1
ATOM 1482 N N . PHE A 1 180 ? -13.343 -2.863 23.672 1.00 88.12 180 PHE A N 1
ATOM 1483 C CA . PHE A 1 180 ? -14.112 -3.135 22.459 1.00 88.12 180 PHE A CA 1
ATOM 1484 C C . PHE A 1 180 ? -15.550 -3.576 22.766 1.00 88.12 180 PHE A C 1
ATOM 1486 O O . PHE A 1 180 ? -16.488 -3.123 22.113 1.00 88.12 180 PHE A O 1
ATOM 1493 N N . ARG A 1 181 ? -15.757 -4.401 23.804 1.00 88.81 181 ARG A N 1
ATOM 1494 C CA . ARG A 1 181 ? -17.102 -4.784 24.269 1.00 88.81 181 ARG A CA 1
ATOM 1495 C C . ARG A 1 181 ? -17.926 -3.576 24.720 1.00 88.81 181 ARG A C 1
ATOM 1497 O O . ARG A 1 181 ? -19.112 -3.517 24.415 1.00 88.81 181 ARG A O 1
ATOM 1504 N N . ARG A 1 182 ? -17.312 -2.607 25.405 1.00 91.69 182 ARG A N 1
ATOM 1505 C CA . ARG A 1 182 ? -17.988 -1.355 25.789 1.00 91.69 182 ARG A CA 1
ATOM 1506 C C . ARG A 1 182 ? -18.357 -0.518 24.567 1.00 91.69 182 ARG A C 1
ATOM 1508 O O . ARG A 1 182 ? -19.496 -0.075 24.462 1.00 91.69 182 ARG A O 1
ATOM 1515 N N . ALA A 1 183 ? -17.423 -0.352 23.630 1.00 90.94 183 ALA A N 1
ATOM 1516 C CA . ALA A 1 183 ? -17.657 0.400 22.400 1.00 90.94 183 ALA A CA 1
ATOM 1517 C C . ALA A 1 183 ? -18.794 -0.209 21.565 1.00 90.94 183 ALA A C 1
ATOM 1519 O O . ALA A 1 183 ? -19.720 0.498 21.172 1.00 90.94 183 ALA A O 1
ATOM 1520 N N . ARG A 1 184 ? -18.783 -1.532 21.358 1.00 90.19 184 ARG A N 1
ATOM 1521 C CA . ARG A 1 184 ? -19.812 -2.211 20.558 1.00 90.19 184 ARG A CA 1
ATOM 1522 C C . ARG A 1 184 ? -21.192 -2.193 21.227 1.00 90.19 184 ARG A C 1
ATOM 1524 O O . ARG A 1 184 ? -22.191 -2.060 20.532 1.00 90.19 184 ARG A O 1
ATOM 1531 N N . ALA A 1 185 ? -21.253 -2.281 22.562 1.00 92.06 185 ALA A N 1
ATOM 1532 C CA . ALA A 1 185 ? -22.507 -2.179 23.309 1.00 92.06 185 ALA A CA 1
ATOM 1533 C C . ALA A 1 185 ? -23.120 -0.779 23.170 1.00 92.06 185 ALA A C 1
ATOM 1535 O O . ALA A 1 185 ? -24.312 -0.659 22.908 1.00 92.06 185 ALA A O 1
ATOM 1536 N N . ARG A 1 186 ? -22.291 0.272 23.246 1.00 94.06 186 ARG A N 1
ATOM 1537 C CA . ARG A 1 186 ? -22.721 1.662 23.028 1.00 94.06 186 ARG A CA 1
ATOM 1538 C C . ARG A 1 186 ? -23.260 1.908 21.615 1.00 94.06 186 ARG A C 1
ATOM 1540 O O . ARG A 1 186 ? -24.132 2.746 21.442 1.00 94.06 186 ARG A O 1
ATOM 1547 N N . LEU A 1 187 ? -22.751 1.176 20.624 1.00 91.69 187 LEU A N 1
ATOM 1548 C CA . LEU A 1 187 ? -23.196 1.242 19.229 1.00 91.69 187 LEU A CA 1
ATOM 1549 C C . LEU A 1 187 ? -24.350 0.275 18.905 1.00 91.69 187 LEU A C 1
ATOM 1551 O O . LEU A 1 187 ? -24.754 0.194 17.750 1.00 91.69 187 LEU A O 1
ATOM 1555 N N . GLY A 1 188 ? -24.844 -0.506 19.874 1.00 90.94 188 GLY A N 1
ATOM 1556 C CA . GLY A 1 188 ? -25.889 -1.514 19.639 1.00 90.94 188 GLY A CA 1
ATOM 1557 C C . GLY A 1 188 ? -25.452 -2.697 18.761 1.00 90.94 188 GLY A C 1
ATOM 1558 O O . GLY A 1 188 ? -26.288 -3.454 18.281 1.00 90.94 188 GLY A O 1
ATOM 1559 N N . ARG A 1 189 ? -24.145 -2.887 18.545 1.00 85.44 189 ARG A N 1
ATOM 1560 C CA . ARG A 1 189 ? -23.571 -3.907 17.651 1.00 85.44 189 ARG A CA 1
ATOM 1561 C C . ARG A 1 189 ? -22.937 -5.042 18.445 1.00 85.44 189 ARG A C 1
ATOM 1563 O O . ARG A 1 189 ? -21.720 -5.168 18.532 1.00 85.44 189 ARG A O 1
ATOM 1570 N N . GLN A 1 190 ? -23.752 -5.867 19.096 1.00 84.12 190 GLN A N 1
ATOM 1571 C CA . GLN A 1 190 ? -23.225 -6.998 19.878 1.00 84.12 190 GLN A CA 1
ATOM 1572 C C . GLN A 1 190 ? -22.724 -8.166 19.009 1.00 84.12 190 GLN A C 1
ATOM 1574 O O . GLN A 1 190 ? -21.958 -9.001 19.493 1.00 84.12 190 GLN A O 1
ATOM 1579 N N . ASP A 1 191 ? -23.102 -8.171 17.730 1.00 81.50 191 ASP A N 1
ATOM 1580 C CA . ASP A 1 191 ? -22.744 -9.146 16.695 1.00 81.50 191 ASP A CA 1
ATOM 1581 C C . ASP A 1 191 ? -21.256 -9.126 16.313 1.00 81.50 191 ASP A C 1
ATOM 1583 O O . ASP A 1 191 ? -20.716 -10.131 15.851 1.00 81.50 191 ASP A O 1
ATOM 1587 N N . ILE A 1 192 ? -20.566 -8.000 16.522 1.00 80.56 192 ILE A N 1
ATOM 1588 C CA . ILE A 1 192 ? -19.163 -7.845 16.125 1.00 80.56 192 ILE A CA 1
ATOM 1589 C C . ILE A 1 192 ? -18.198 -8.213 17.253 1.00 80.56 192 ILE A C 1
ATOM 1591 O O . ILE A 1 192 ? -18.365 -7.839 18.419 1.00 80.56 192 ILE A O 1
ATOM 1595 N N . VAL A 1 193 ? -17.123 -8.915 16.899 1.00 79.69 193 VAL A N 1
ATOM 1596 C CA . VAL A 1 193 ? -15.989 -9.209 17.787 1.00 79.69 193 VAL A CA 1
ATOM 1597 C C . VAL A 1 193 ? -14.740 -8.489 17.287 1.00 79.69 193 VAL A C 1
ATOM 1599 O O . VAL A 1 193 ? -14.690 -8.029 16.152 1.00 79.69 193 VAL A O 1
ATOM 1602 N N . PHE A 1 194 ? -13.696 -8.395 18.113 1.00 74.69 194 PHE A N 1
ATOM 1603 C CA . PHE A 1 194 ? -12.477 -7.672 17.729 1.00 74.69 194 PHE A CA 1
ATOM 1604 C C . PHE A 1 194 ? -11.836 -8.240 16.446 1.00 74.69 194 PHE A C 1
ATOM 1606 O O . PHE A 1 194 ? -11.351 -7.493 15.601 1.00 74.69 194 PHE A O 1
ATOM 1613 N N . HIS A 1 195 ? -11.914 -9.562 16.246 1.00 75.88 195 HIS A N 1
ATOM 1614 C CA . HIS A 1 195 ? -11.430 -10.216 15.026 1.00 75.88 195 HIS A CA 1
ATOM 1615 C C . HIS A 1 195 ? -12.233 -9.832 13.767 1.00 75.88 195 HIS A C 1
ATOM 1617 O O . HIS A 1 195 ? -11.692 -9.875 12.663 1.00 75.88 195 HIS A O 1
ATOM 1623 N N . SER A 1 196 ? -13.487 -9.387 13.909 1.00 74.06 196 SER A N 1
ATOM 1624 C CA . SER A 1 196 ? -14.306 -8.923 12.783 1.00 74.06 196 SER A CA 1
ATOM 1625 C C . SER A 1 196 ? -13.675 -7.722 12.077 1.00 74.06 196 SER A C 1
ATOM 1627 O O . SER A 1 196 ? -13.793 -7.624 10.863 1.00 74.06 196 SER A O 1
ATOM 1629 N N . LEU A 1 197 ? -12.927 -6.864 12.788 1.00 79.44 197 LEU A N 1
ATOM 1630 C CA . LEU A 1 197 ? -12.208 -5.733 12.179 1.00 79.44 197 LEU A CA 1
ATOM 1631 C C . LEU A 1 197 ? -11.227 -6.194 11.094 1.00 79.44 197 LEU A C 1
ATOM 1633 O O . LEU A 1 197 ? -11.110 -5.576 10.037 1.00 79.44 197 LEU A O 1
ATOM 1637 N N . ARG A 1 198 ? -10.548 -7.317 11.340 1.00 73.25 198 ARG A N 1
ATOM 1638 C CA . ARG A 1 198 ? -9.592 -7.905 10.403 1.00 73.25 198 ARG A CA 1
ATOM 1639 C C . ARG A 1 198 ? -10.290 -8.503 9.180 1.00 73.25 198 ARG A C 1
ATOM 1641 O O . ARG A 1 198 ? -9.820 -8.311 8.062 1.00 73.25 198 ARG A O 1
ATOM 1648 N N . ALA A 1 199 ? -11.421 -9.178 9.381 1.00 71.12 199 ALA A N 1
ATOM 1649 C CA . ALA A 1 199 ? -12.241 -9.684 8.281 1.00 71.12 199 ALA A CA 1
ATOM 1650 C C . ALA A 1 199 ? -12.814 -8.538 7.422 1.00 71.12 199 ALA A C 1
ATOM 1652 O O . ALA A 1 199 ? -12.791 -8.618 6.191 1.00 71.12 199 ALA A O 1
ATOM 1653 N N . SER A 1 200 ? -13.248 -7.445 8.057 1.00 76.81 200 SER A N 1
ATOM 1654 C CA . SER A 1 200 ? -13.702 -6.236 7.367 1.00 76.81 200 SER A CA 1
ATOM 1655 C C . SER A 1 200 ? -12.588 -5.598 6.543 1.00 76.81 200 SER A C 1
ATOM 1657 O O . SER A 1 200 ? -12.828 -5.255 5.392 1.00 76.81 200 SER A O 1
ATOM 1659 N N . HIS A 1 201 ? -11.367 -5.484 7.079 1.00 80.69 201 HIS A N 1
ATOM 1660 C CA . HIS A 1 201 ? -10.226 -4.946 6.329 1.00 80.69 201 HIS A CA 1
ATOM 1661 C C . HIS A 1 201 ? -9.953 -5.739 5.043 1.00 80.69 201 HIS A C 1
ATOM 1663 O O . HIS A 1 201 ? -9.857 -5.147 3.971 1.00 80.69 201 HIS A O 1
ATOM 1669 N N . ALA A 1 202 ? -9.901 -7.071 5.135 1.00 72.75 202 ALA A N 1
ATOM 1670 C CA . ALA A 1 202 ? -9.702 -7.940 3.977 1.00 72.75 202 ALA A CA 1
ATOM 1671 C C . ALA A 1 202 ? -10.800 -7.762 2.918 1.00 72.75 202 ALA A C 1
ATOM 1673 O O . ALA A 1 202 ? -10.512 -7.610 1.733 1.00 72.75 202 ALA A O 1
ATOM 1674 N N . THR A 1 203 ? -12.058 -7.720 3.361 1.00 72.19 203 THR A N 1
ATOM 1675 C CA . THR A 1 203 ? -13.220 -7.554 2.477 1.00 72.19 203 THR A CA 1
ATOM 1676 C C . THR A 1 203 ? -13.217 -6.181 1.805 1.00 72.19 203 THR A C 1
ATOM 1678 O O . THR A 1 203 ? -13.380 -6.085 0.592 1.00 72.19 203 THR A O 1
ATOM 1681 N N . LEU A 1 204 ? -12.978 -5.111 2.569 1.00 77.50 204 LEU A N 1
ATOM 1682 C CA . LEU A 1 204 ? -12.909 -3.743 2.051 1.00 77.50 204 LEU A CA 1
ATOM 1683 C C . LEU A 1 204 ? -11.745 -3.562 1.076 1.00 77.50 204 LEU A C 1
ATOM 1685 O O . LEU A 1 204 ? -11.907 -2.881 0.066 1.00 77.50 204 LEU A O 1
ATOM 1689 N N . MET A 1 205 ? -10.599 -4.191 1.342 1.00 76.62 205 MET A N 1
ATOM 1690 C CA . MET A 1 205 ? -9.461 -4.176 0.426 1.00 76.62 205 MET A CA 1
ATOM 1691 C C . MET A 1 205 ? -9.836 -4.806 -0.921 1.00 76.62 205 MET A C 1
ATOM 1693 O O . MET A 1 205 ? -9.559 -4.200 -1.954 1.00 76.62 205 MET A O 1
ATOM 1697 N N . MET A 1 206 ? -10.543 -5.943 -0.925 1.00 74.19 206 MET A N 1
ATOM 1698 C CA . MET A 1 206 ? -11.040 -6.556 -2.165 1.00 74.19 206 MET A CA 1
ATOM 1699 C C . MET A 1 206 ? -12.076 -5.684 -2.869 1.00 74.19 206 MET A C 1
ATOM 1701 O O . MET A 1 206 ? -11.925 -5.409 -4.053 1.00 74.19 206 MET A O 1
ATOM 1705 N N . ILE A 1 207 ? -13.069 -5.160 -2.139 1.00 72.88 207 ILE A N 1
ATOM 1706 C CA . ILE A 1 207 ? -14.080 -4.245 -2.699 1.00 72.88 207 ILE A CA 1
ATOM 1707 C C . ILE A 1 207 ? -13.415 -3.055 -3.402 1.00 72.88 207 ILE A C 1
ATOM 1709 O O . ILE A 1 207 ? -13.852 -2.623 -4.472 1.00 72.88 207 ILE A O 1
ATOM 1713 N N . LYS A 1 208 ? -12.335 -2.524 -2.820 1.00 74.88 208 LYS A N 1
ATOM 1714 C CA . LYS A 1 208 ? -11.629 -1.357 -3.352 1.00 74.88 208 LYS A CA 1
ATOM 1715 C C . LYS A 1 208 ? -10.724 -1.645 -4.549 1.00 74.88 208 LYS A C 1
ATOM 1717 O O . LYS A 1 208 ? -10.266 -0.671 -5.141 1.00 74.88 208 LYS A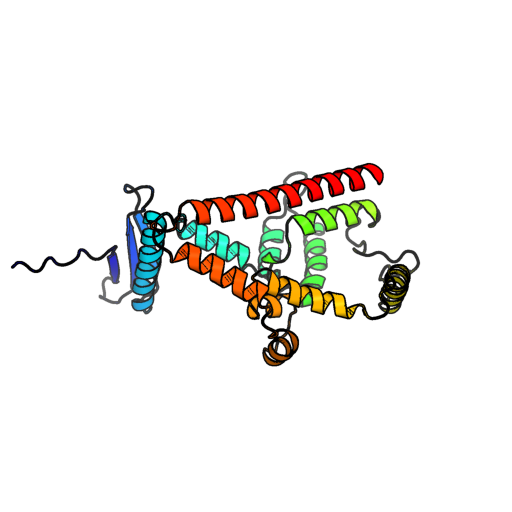 O 1
ATOM 1722 N N . GLY A 1 209 ? -10.513 -2.898 -4.952 1.00 72.50 209 GLY A N 1
ATOM 1723 C CA . GLY A 1 209 ? -9.607 -3.211 -6.064 1.00 72.50 209 GLY A CA 1
ATOM 1724 C C . GLY A 1 209 ? -8.540 -4.254 -5.756 1.00 72.50 209 GLY A C 1
ATOM 1725 O O . GLY A 1 209 ? -7.879 -4.725 -6.674 1.00 72.50 209 GLY A O 1
ATOM 1726 N N . GLY A 1 210 ? -8.327 -4.568 -4.478 1.00 73.94 210 GLY A N 1
ATOM 1727 C CA . GLY A 1 210 ? -7.210 -5.390 -4.035 1.00 73.94 210 GLY A CA 1
ATOM 1728 C C . GLY A 1 210 ? -7.358 -6.846 -4.458 1.00 73.94 210 GLY A C 1
ATOM 1729 O O . GLY A 1 210 ? -8.401 -7.475 -4.270 1.00 73.94 210 GLY A O 1
ATOM 1730 N N . THR A 1 211 ? -6.281 -7.412 -4.984 1.00 72.75 211 THR A N 1
ATOM 1731 C CA . THR A 1 211 ? -6.225 -8.830 -5.327 1.00 72.75 211 THR A CA 1
ATOM 1732 C C . THR A 1 211 ? -6.206 -9.692 -4.065 1.00 72.75 211 THR A C 1
ATOM 1734 O O . THR A 1 211 ? -5.694 -9.304 -3.011 1.00 72.75 211 THR A O 1
ATOM 1737 N N . VAL A 1 212 ? -6.675 -10.939 -4.181 1.00 69.38 212 VAL A N 1
ATOM 1738 C CA . VAL A 1 212 ? -6.580 -11.931 -3.092 1.00 69.38 212 VAL A CA 1
ATOM 1739 C C . VAL A 1 212 ? -5.131 -12.086 -2.615 1.00 69.38 212 VAL A C 1
ATOM 1741 O O . VAL A 1 212 ? -4.877 -12.253 -1.424 1.00 69.38 212 VAL A O 1
ATOM 1744 N N . ARG A 1 213 ? -4.157 -11.984 -3.529 1.00 66.94 213 ARG A N 1
ATOM 1745 C CA . ARG A 1 213 ? -2.731 -12.098 -3.207 1.00 66.94 213 ARG A CA 1
ATOM 1746 C C . ARG A 1 213 ? -2.226 -10.933 -2.356 1.00 66.94 213 ARG A C 1
ATOM 1748 O O . ARG A 1 213 ? -1.420 -11.162 -1.455 1.00 66.94 213 ARG A O 1
ATOM 1755 N N . GLU A 1 214 ? -2.675 -9.713 -2.624 1.00 72.50 214 GLU A N 1
ATOM 1756 C CA . GLU A 1 214 ? -2.333 -8.529 -1.824 1.00 72.50 214 GLU A CA 1
ATOM 1757 C C . GLU A 1 214 ? -2.950 -8.615 -0.430 1.00 72.50 214 GLU A C 1
ATOM 1759 O O . GLU A 1 214 ? -2.238 -8.482 0.563 1.00 72.50 214 GLU A O 1
ATOM 1764 N N . VAL A 1 215 ? -4.226 -8.991 -0.359 1.00 72.12 215 VAL A N 1
ATOM 1765 C CA . VAL A 1 215 ? -4.958 -9.227 0.892 1.00 72.12 215 VAL A CA 1
ATOM 1766 C C . VAL A 1 215 ? -4.269 -10.296 1.748 1.00 72.12 215 VAL A C 1
ATOM 1768 O O . VAL A 1 215 ? -4.087 -10.121 2.953 1.00 72.12 215 VAL A O 1
ATOM 1771 N N . MET A 1 216 ? -3.810 -11.391 1.135 1.00 67.75 216 MET A N 1
ATOM 1772 C CA . MET A 1 216 ? -3.035 -12.430 1.822 1.00 67.75 216 MET A CA 1
ATOM 1773 C C . MET A 1 216 ? -1.698 -11.925 2.364 1.00 67.75 216 MET A C 1
ATOM 1775 O O . MET A 1 216 ? -1.311 -12.325 3.464 1.00 67.75 216 MET A O 1
ATOM 1779 N N . ASN A 1 217 ? -0.999 -11.076 1.606 1.00 68.50 217 ASN A N 1
ATOM 1780 C CA . ASN A 1 217 ? 0.276 -10.507 2.033 1.00 68.50 217 ASN A CA 1
ATOM 1781 C C . ASN A 1 217 ? 0.079 -9.581 3.247 1.00 68.50 217 ASN A C 1
ATOM 1783 O O . ASN A 1 217 ? 0.791 -9.759 4.233 1.00 68.50 217 ASN A O 1
ATOM 1787 N N . GLY A 1 218 ? -0.923 -8.693 3.225 1.00 67.38 218 GLY A N 1
ATOM 1788 C CA . GLY A 1 218 ? -1.229 -7.795 4.350 1.00 67.38 218 GLY A CA 1
ATOM 1789 C C . GLY A 1 218 ? -1.786 -8.507 5.582 1.00 67.38 218 GLY A C 1
ATOM 1790 O O . GLY A 1 218 ? -1.591 -8.087 6.722 1.00 67.38 218 GLY A O 1
ATOM 1791 N N . MET A 1 219 ? -2.429 -9.659 5.385 1.00 68.06 219 MET A N 1
ATOM 1792 C CA . MET A 1 219 ? -2.863 -10.519 6.482 1.00 68.06 219 MET A CA 1
ATOM 1793 C C . MET A 1 219 ? -1.774 -11.490 6.971 1.00 68.06 219 MET A C 1
ATOM 1795 O O . MET A 1 219 ? -1.925 -12.078 8.038 1.00 68.06 219 MET A O 1
ATOM 1799 N N . GLY A 1 220 ? -0.674 -11.701 6.253 1.00 61.56 220 GLY A N 1
ATOM 1800 C CA . GLY A 1 220 ? 0.318 -12.713 6.639 1.00 61.56 220 GLY A CA 1
ATOM 1801 C C . GLY A 1 220 ? -0.221 -14.154 6.595 1.00 61.56 220 GLY A C 1
ATOM 1802 O O . GLY A 1 220 ? 0.261 -15.029 7.316 1.00 61.56 220 GLY A O 1
ATOM 1803 N N . HIS A 1 221 ? -1.238 -14.429 5.768 1.00 61.94 221 HIS A N 1
ATOM 1804 C CA . HIS A 1 221 ? -1.728 -15.793 5.556 1.00 61.94 221 HIS A CA 1
ATOM 1805 C C . HIS A 1 221 ? -0.734 -16.570 4.681 1.00 61.94 221 HIS A C 1
ATOM 1807 O O . HIS A 1 221 ? -0.463 -16.189 3.544 1.00 61.94 221 HIS A O 1
ATOM 1813 N N . ARG A 1 222 ? -0.210 -17.692 5.194 1.00 50.28 222 ARG A N 1
ATOM 1814 C CA . ARG A 1 222 ? 0.710 -18.571 4.443 1.00 50.28 222 ARG A CA 1
ATOM 1815 C C . ARG A 1 222 ? -0.004 -19.490 3.442 1.00 50.28 222 ARG A C 1
ATOM 1817 O O . ARG A 1 222 ? 0.623 -19.928 2.486 1.00 50.28 222 ARG A O 1
ATOM 1824 N N . SER A 1 223 ? -1.299 -19.758 3.640 1.00 44.03 223 SER A N 1
ATOM 1825 C CA . SER A 1 223 ? -2.097 -20.664 2.802 1.00 44.03 223 SER A CA 1
ATOM 1826 C C . SER A 1 223 ? -3.180 -19.927 2.013 1.00 44.03 223 SER A C 1
ATOM 1828 O O . SER A 1 223 ? -3.939 -19.134 2.573 1.00 44.03 223 SER A O 1
ATOM 1830 N N . VAL A 1 224 ? -3.273 -20.245 0.718 1.00 49.50 224 VAL A N 1
ATOM 1831 C CA . VAL A 1 224 ? -4.281 -19.721 -0.220 1.00 49.50 224 VAL A CA 1
ATOM 1832 C C . VAL A 1 224 ? -5.686 -20.233 0.120 1.00 49.50 224 VAL A C 1
ATOM 1834 O O . VAL A 1 224 ? -6.650 -19.485 -0.022 1.00 49.50 224 VAL A O 1
ATOM 1837 N N . SER A 1 225 ? -5.822 -21.461 0.641 1.00 47.69 225 SER A N 1
ATOM 1838 C CA . SER A 1 225 ? -7.139 -22.073 0.894 1.00 47.69 225 SER A CA 1
ATOM 1839 C C . SER A 1 225 ? -7.957 -21.325 1.953 1.00 47.69 225 SER A C 1
ATOM 1841 O O . SER A 1 225 ? -9.172 -21.190 1.819 1.00 47.69 225 SER A O 1
ATOM 1843 N N . VAL A 1 226 ? -7.288 -20.768 2.968 1.00 53.97 226 VAL A N 1
ATOM 1844 C CA . VAL A 1 226 ? -7.917 -19.964 4.028 1.00 53.97 226 VAL A CA 1
ATOM 1845 C C . VAL A 1 226 ? -8.462 -18.654 3.456 1.00 53.97 226 VAL A C 1
ATOM 1847 O O . VAL A 1 226 ? -9.567 -18.243 3.791 1.00 53.97 226 VAL A O 1
ATOM 1850 N N . ALA A 1 227 ? -7.724 -18.009 2.551 1.00 51.28 227 ALA A N 1
ATOM 1851 C CA . ALA A 1 227 ? -8.171 -16.769 1.923 1.00 51.28 227 ALA A CA 1
ATOM 1852 C C . ALA A 1 227 ? -9.325 -17.006 0.937 1.00 51.28 227 ALA A C 1
ATOM 1854 O O . ALA A 1 227 ? -10.313 -16.276 0.942 1.00 51.28 227 ALA A O 1
ATOM 1855 N N . VAL A 1 228 ? -9.232 -18.071 0.140 1.00 55.00 228 VAL A N 1
ATOM 1856 C CA . VAL A 1 228 ? -10.274 -18.464 -0.814 1.00 55.00 228 VAL A CA 1
ATOM 1857 C C . VAL A 1 228 ? -11.603 -18.725 -0.098 1.00 55.00 228 VAL A C 1
ATOM 1859 O O . VAL A 1 228 ? -12.611 -18.120 -0.455 1.00 55.00 228 VAL A O 1
ATOM 1862 N N . LYS A 1 229 ? -11.598 -19.524 0.978 1.00 55.56 229 LYS A N 1
ATOM 1863 C CA . LYS A 1 229 ? -12.813 -19.876 1.734 1.00 55.56 229 LYS A CA 1
ATOM 1864 C C . LYS A 1 229 ? -13.531 -18.667 2.347 1.00 55.56 229 LYS A C 1
ATOM 1866 O O . LYS A 1 229 ? -14.755 -18.671 2.434 1.00 55.56 229 LYS A O 1
ATOM 1871 N N . HIS A 1 230 ? -12.786 -17.659 2.801 1.00 54.50 230 HIS A N 1
ATOM 1872 C CA . HIS A 1 230 ? -13.354 -16.522 3.529 1.00 54.50 230 HIS A CA 1
ATOM 1873 C C . HIS A 1 230 ? -13.665 -15.304 2.651 1.00 54.50 230 HIS A C 1
ATOM 1875 O O . HIS A 1 230 ? -14.518 -14.509 3.043 1.00 54.50 230 HIS A O 1
ATOM 1881 N N . TYR A 1 231 ? -13.021 -15.154 1.484 1.00 56.75 231 TYR A N 1
ATOM 1882 C CA . TYR A 1 231 ? -13.062 -13.894 0.730 1.00 56.75 231 TYR A CA 1
ATOM 1883 C C . TYR A 1 231 ? -13.480 -14.009 -0.745 1.00 56.75 231 TYR A C 1
ATOM 1885 O O . TYR A 1 231 ? -13.697 -12.985 -1.383 1.00 56.75 231 TYR A O 1
ATOM 1893 N N . GLN A 1 232 ? -13.668 -15.214 -1.299 1.00 52.62 232 GLN A N 1
ATOM 1894 C CA . GLN A 1 232 ? -14.147 -15.390 -2.684 1.00 52.62 232 GLN A CA 1
ATOM 1895 C C . GLN A 1 232 ? -15.641 -15.107 -2.902 1.00 52.62 232 GLN A C 1
ATOM 1897 O O . GLN A 1 232 ? -16.159 -15.385 -3.983 1.00 52.62 232 GLN A O 1
ATOM 1902 N N . ARG A 1 233 ? -16.358 -14.526 -1.934 1.00 55.72 233 ARG A N 1
ATOM 1903 C CA . ARG A 1 233 ? -17.661 -13.930 -2.247 1.00 55.72 233 ARG A CA 1
ATOM 1904 C C . ARG A 1 233 ? -17.403 -12.748 -3.177 1.00 55.72 233 ARG A C 1
ATOM 1906 O O . ARG A 1 233 ? -17.080 -11.660 -2.714 1.00 55.72 233 ARG A O 1
ATOM 1913 N N . VAL A 1 234 ? -17.485 -13.001 -4.483 1.00 52.69 234 VAL A N 1
ATOM 1914 C CA . VAL A 1 234 ? -17.480 -11.979 -5.529 1.00 52.69 234 VAL A CA 1
ATOM 1915 C C . VAL A 1 234 ? -18.511 -10.945 -5.112 1.00 52.69 234 VAL A C 1
ATOM 1917 O O . VAL A 1 234 ? -19.695 -11.256 -5.034 1.00 52.69 234 VAL A O 1
ATOM 1920 N N . VAL A 1 235 ? -18.051 -9.746 -4.763 1.00 55.41 235 VAL A N 1
ATOM 1921 C CA . VAL A 1 235 ? -18.943 -8.619 -4.512 1.00 55.41 235 VAL A CA 1
ATOM 1922 C C . VAL A 1 235 ? -19.290 -8.086 -5.899 1.00 55.41 235 VAL A C 1
ATOM 1924 O O . VAL A 1 235 ? -18.379 -7.583 -6.565 1.00 55.41 235 VAL A O 1
ATOM 1927 N N . PRO A 1 236 ? -20.543 -8.220 -6.374 1.00 58.09 236 PRO A N 1
ATOM 1928 C CA . PRO A 1 236 ? -20.921 -7.804 -7.725 1.00 58.09 236 PRO A CA 1
ATOM 1929 C C . PRO A 1 236 ? -20.518 -6.355 -8.026 1.00 58.09 236 PRO A C 1
ATOM 1931 O O . PRO A 1 236 ? -20.105 -6.052 -9.140 1.00 58.09 236 PRO A O 1
ATOM 1934 N N . ASP A 1 237 ? -20.512 -5.490 -7.008 1.00 57.53 237 ASP A N 1
ATOM 1935 C CA . ASP A 1 237 ? -20.068 -4.096 -7.112 1.00 57.53 237 ASP A CA 1
ATOM 1936 C C . ASP A 1 237 ? -18.579 -3.956 -7.463 1.00 57.53 237 ASP A C 1
ATOM 1938 O O . ASP A 1 237 ? -18.207 -3.091 -8.254 1.00 57.53 237 ASP A O 1
ATOM 1942 N N . HIS A 1 238 ? -17.711 -4.818 -6.920 1.00 64.19 238 HIS A N 1
ATOM 1943 C CA . HIS A 1 238 ? -16.286 -4.822 -7.260 1.00 64.19 238 HIS A CA 1
ATOM 1944 C C . HIS A 1 238 ? -16.065 -5.318 -8.689 1.00 64.19 238 HIS A C 1
ATOM 1946 O O . HIS A 1 238 ? -15.329 -4.688 -9.448 1.00 64.19 238 HIS A O 1
ATOM 1952 N N . GLN A 1 239 ? -16.743 -6.404 -9.073 1.00 63.66 239 GLN A N 1
ATOM 1953 C CA . GLN A 1 239 ? -16.681 -6.917 -10.440 1.00 63.66 239 GLN A CA 1
ATOM 1954 C C . GLN A 1 239 ? -17.172 -5.861 -11.436 1.00 63.66 239 GLN A C 1
ATOM 1956 O O . GLN A 1 239 ? -16.477 -5.583 -12.408 1.00 63.66 239 GLN A O 1
ATOM 1961 N N . LYS A 1 240 ? -18.305 -5.206 -11.157 1.00 68.56 240 LYS A N 1
ATOM 1962 C CA . LYS A 1 240 ? -18.836 -4.103 -11.967 1.00 68.56 240 LYS A CA 1
ATOM 1963 C C . LYS A 1 240 ? -17.844 -2.944 -12.061 1.00 68.56 240 LYS A C 1
ATOM 1965 O O . LYS A 1 240 ? -17.607 -2.445 -13.154 1.00 68.56 240 LYS A O 1
ATOM 1970 N N . LYS A 1 241 ? -17.209 -2.553 -10.950 1.00 69.75 241 LYS A N 1
ATOM 1971 C CA . LYS A 1 241 ? -16.198 -1.486 -10.940 1.00 69.75 241 LYS A CA 1
ATOM 1972 C C . LYS A 1 241 ? -14.983 -1.827 -11.807 1.00 69.75 241 LYS A C 1
ATOM 1974 O O . LYS A 1 241 ? -14.568 -0.997 -12.607 1.00 69.75 241 LYS A O 1
ATOM 1979 N N . VAL A 1 242 ? -14.417 -3.027 -11.661 1.00 71.12 242 VAL A N 1
ATOM 1980 C CA . VAL A 1 242 ? -13.242 -3.456 -12.442 1.00 71.12 242 VAL A CA 1
ATOM 1981 C C . VAL A 1 242 ? -13.591 -3.608 -13.920 1.00 71.12 242 VAL A C 1
ATOM 1983 O O . VAL A 1 242 ? -12.829 -3.155 -14.766 1.00 71.12 242 VAL A O 1
ATOM 1986 N N . VAL A 1 243 ? -14.750 -4.190 -14.236 1.00 75.62 243 VAL A N 1
ATOM 1987 C CA . VAL A 1 243 ? -15.230 -4.326 -15.618 1.00 75.62 243 VAL A CA 1
ATOM 1988 C C . VAL A 1 243 ? -15.489 -2.960 -16.248 1.00 75.62 243 VAL A C 1
ATOM 1990 O O . VAL A 1 243 ? -15.116 -2.769 -17.398 1.00 75.62 243 VAL A O 1
ATOM 1993 N N . ASN A 1 244 ? -16.047 -1.995 -15.512 1.00 70.94 244 ASN A N 1
ATOM 1994 C CA . ASN A 1 244 ? -16.226 -0.630 -16.010 1.00 70.94 244 ASN A CA 1
ATOM 1995 C C . ASN A 1 244 ? -14.880 0.047 -16.300 1.00 70.94 244 ASN A C 1
ATOM 1997 O O . ASN A 1 244 ? -14.720 0.616 -17.371 1.00 70.94 244 ASN A O 1
ATOM 2001 N N . LEU A 1 245 ? -13.900 -0.051 -15.389 1.00 70.81 245 LEU A N 1
ATOM 2002 C CA . LEU A 1 245 ? -12.545 0.472 -15.624 1.00 70.81 245 LEU A CA 1
ATOM 2003 C C . LEU A 1 245 ? -11.908 -0.156 -16.869 1.00 70.81 245 LEU A C 1
ATOM 2005 O O . LEU A 1 245 ? -11.394 0.553 -17.725 1.00 70.81 245 LEU A O 1
ATOM 2009 N N . LEU A 1 246 ? -12.028 -1.476 -17.007 1.00 73.12 246 LEU A N 1
ATOM 2010 C CA . LEU A 1 246 ? -11.537 -2.201 -18.172 1.00 73.12 246 LEU A CA 1
ATOM 2011 C C . LEU A 1 246 ? -12.277 -1.775 -19.453 1.00 73.12 246 LEU A C 1
ATOM 2013 O O . LEU A 1 246 ? -11.656 -1.587 -20.491 1.00 73.12 246 LEU A O 1
ATOM 2017 N N . ALA A 1 247 ? -13.590 -1.553 -19.394 1.00 73.81 247 ALA A N 1
ATOM 2018 C CA . ALA A 1 247 ? -14.342 -1.029 -20.527 1.00 73.81 247 ALA A CA 1
ATOM 2019 C C . ALA A 1 247 ? -13.815 0.347 -20.972 1.00 73.81 247 ALA A C 1
ATOM 2021 O O . ALA A 1 247 ? -13.678 0.562 -22.171 1.00 73.81 247 ALA A O 1
ATOM 2022 N N . PHE A 1 248 ? -13.435 1.247 -20.058 1.00 65.06 248 PHE A N 1
ATOM 2023 C CA . PHE A 1 248 ? -12.820 2.528 -20.443 1.00 65.06 248 PHE A CA 1
ATOM 2024 C C . PHE A 1 248 ? -11.475 2.362 -21.158 1.00 65.06 248 PHE A C 1
ATOM 2026 O O . PHE A 1 248 ? -11.219 3.081 -22.120 1.00 65.06 248 PHE A O 1
ATOM 2033 N N . ASP A 1 249 ? -10.649 1.402 -20.738 1.00 66.19 249 ASP A N 1
ATOM 2034 C CA . ASP A 1 249 ? -9.335 1.159 -21.351 1.00 66.19 249 ASP A CA 1
ATOM 2035 C C . ASP A 1 249 ? -9.440 0.550 -22.761 1.00 66.19 249 ASP A C 1
ATOM 2037 O O . ASP A 1 249 ? -8.574 0.770 -23.613 1.00 66.19 249 ASP A O 1
ATOM 2041 N N . PHE A 1 250 ? -10.489 -0.243 -23.011 1.00 66.12 250 PHE A N 1
ATOM 2042 C CA . PHE A 1 250 ? -10.646 -1.010 -24.250 1.00 66.12 250 PHE A CA 1
ATOM 2043 C C . PHE A 1 250 ? -11.677 -0.451 -25.227 1.00 66.12 250 PHE A C 1
ATOM 2045 O O . PHE A 1 250 ? -11.647 -0.858 -26.390 1.00 66.12 250 PHE A O 1
ATOM 2052 N N . VAL A 1 251 ? -12.567 0.456 -24.815 1.00 64.62 251 VAL A N 1
ATOM 2053 C CA . VAL A 1 251 ? -13.513 1.090 -25.739 1.00 64.62 251 VAL A CA 1
ATOM 2054 C C . VAL A 1 251 ? -12.775 2.193 -26.515 1.00 64.62 251 VAL A C 1
ATOM 2056 O O . VAL A 1 251 ? -12.445 3.234 -25.946 1.00 64.62 251 VAL A O 1
ATOM 2059 N N . PRO A 1 252 ? -12.484 1.992 -27.819 1.00 52.38 252 PRO A N 1
ATOM 2060 C CA . PRO A 1 252 ? -11.840 3.012 -28.639 1.00 52.38 252 PRO A CA 1
ATOM 2061 C C . PRO A 1 252 ? -12.762 4.227 -28.746 1.00 52.38 252 PRO A C 1
ATOM 2063 O O . PRO A 1 252 ? -13.975 4.065 -28.638 1.00 52.38 252 PRO A O 1
ATOM 2066 N N . SER A 1 253 ? -12.172 5.405 -28.987 1.00 52.53 253 SER A N 1
ATOM 2067 C CA . SER A 1 253 ? -12.696 6.789 -29.079 1.00 52.53 253 SER A CA 1
ATOM 2068 C C . SER A 1 253 ? -13.961 7.032 -29.939 1.00 52.53 253 SER A C 1
ATOM 2070 O O . SER A 1 253 ? -14.051 7.990 -30.695 1.00 52.53 253 SER A O 1
ATOM 2072 N N . SER A 1 254 ? -14.948 6.162 -29.807 1.00 53.19 254 SER A N 1
ATOM 2073 C CA . SER A 1 254 ? -16.253 6.087 -30.462 1.00 53.19 254 SER A CA 1
ATOM 2074 C C . SER A 1 254 ? -17.380 6.004 -29.426 1.00 53.19 254 SER A C 1
ATOM 2076 O O . SER A 1 254 ? -18.545 5.881 -29.786 1.00 53.19 254 SER A O 1
ATOM 2078 N N . CYS A 1 255 ? -17.033 6.077 -28.136 1.00 55.62 255 CYS A N 1
ATOM 2079 C CA . CYS A 1 255 ? -18.000 6.133 -27.058 1.00 55.62 255 CYS A CA 1
ATOM 2080 C C . CYS A 1 255 ? -18.758 7.459 -27.103 1.00 55.62 255 CYS A C 1
ATOM 2082 O O . CYS A 1 255 ? -18.164 8.524 -27.284 1.00 55.62 255 CYS A O 1
ATOM 2084 N N . ASP A 1 256 ? -20.065 7.352 -26.905 1.00 67.62 256 ASP A N 1
ATOM 2085 C CA . ASP A 1 256 ? -20.983 8.458 -26.699 1.00 67.62 256 ASP A CA 1
ATOM 2086 C C . ASP A 1 256 ? -20.386 9.481 -25.705 1.00 67.62 256 ASP A C 1
ATOM 2088 O O . ASP A 1 256 ? -20.091 9.124 -24.554 1.00 67.62 256 ASP A O 1
ATOM 2092 N N . PRO A 1 257 ? -20.174 10.746 -26.119 1.00 75.12 257 PRO A N 1
ATOM 2093 C CA . PRO A 1 257 ? -19.704 11.809 -25.239 1.00 75.12 257 PRO A CA 1
ATOM 2094 C C . PRO A 1 257 ? -20.526 11.950 -23.951 1.00 75.12 257 PRO A C 1
ATOM 2096 O O . PRO A 1 257 ? -19.987 12.419 -22.944 1.00 75.12 257 PRO A O 1
ATOM 2099 N N . GLU A 1 258 ? -21.800 11.546 -23.944 1.00 75.88 258 GLU A N 1
ATOM 2100 C CA . GLU A 1 258 ? -22.640 11.562 -22.743 1.00 75.88 258 GLU A CA 1
ATOM 2101 C C . GLU A 1 258 ? -22.198 10.543 -21.691 1.00 75.88 258 GLU A C 1
ATOM 2103 O O . GLU A 1 258 ? -22.184 10.874 -20.504 1.00 75.88 258 GLU A O 1
ATOM 2108 N N . LEU A 1 259 ? -21.748 9.352 -22.097 1.00 70.50 259 LEU A N 1
ATOM 2109 C CA . LEU A 1 259 ? -21.270 8.326 -21.166 1.00 70.50 259 LEU A CA 1
ATOM 2110 C C . LEU A 1 259 ? -20.001 8.790 -20.440 1.00 70.50 259 LEU A C 1
ATOM 2112 O O . LEU A 1 259 ? -19.897 8.671 -19.219 1.00 70.50 259 LEU A O 1
ATOM 2116 N N . LEU A 1 260 ? -19.051 9.377 -21.175 1.00 73.06 260 LEU A N 1
ATOM 2117 C CA . LEU A 1 260 ? -17.837 9.945 -20.580 1.00 73.06 260 LEU A CA 1
ATOM 2118 C C . LEU A 1 260 ? -18.167 11.124 -19.656 1.00 73.06 260 LEU A C 1
ATOM 2120 O O . LEU A 1 260 ? -17.619 11.215 -18.558 1.00 73.06 260 LEU A O 1
ATOM 2124 N N . ARG A 1 261 ? -19.104 11.998 -20.049 1.00 78.75 261 ARG A N 1
ATOM 2125 C CA . ARG A 1 261 ? -19.580 13.094 -19.187 1.00 78.75 261 ARG A CA 1
ATOM 2126 C C . ARG A 1 261 ? -20.255 12.580 -17.916 1.00 78.75 261 ARG A C 1
ATOM 2128 O O . ARG A 1 261 ? -20.062 13.181 -16.863 1.00 78.75 261 ARG A O 1
ATOM 2135 N N . ALA A 1 262 ? -21.018 11.491 -17.986 1.00 76.94 262 ALA A N 1
ATOM 2136 C CA . ALA A 1 262 ? -21.651 10.885 -16.817 1.00 76.94 262 ALA A CA 1
ATOM 2137 C C . ALA A 1 262 ? -20.610 10.355 -15.819 1.00 76.94 262 ALA A C 1
ATOM 2139 O O . ALA A 1 262 ? -20.727 10.597 -14.621 1.00 76.94 262 ALA A O 1
ATOM 2140 N N . VAL A 1 263 ? -19.550 9.715 -16.313 1.00 73.38 263 VAL A N 1
ATOM 2141 C CA . VAL A 1 263 ? -18.450 9.186 -15.486 1.00 73.38 263 VAL A CA 1
ATOM 2142 C C . VAL A 1 263 ? -17.632 10.308 -14.858 1.00 73.38 263 VAL A C 1
ATOM 2144 O O . VAL A 1 263 ? -17.264 10.225 -13.685 1.00 73.38 263 VAL A O 1
ATOM 2147 N N . VAL A 1 264 ? -17.371 11.379 -15.616 1.00 80.75 264 VAL A N 1
ATOM 2148 C CA . VAL A 1 264 ? -16.731 12.588 -15.083 1.00 80.75 264 VAL A CA 1
ATOM 2149 C C . VAL A 1 264 ? -17.571 13.162 -13.944 1.00 80.75 264 VAL A C 1
ATOM 2151 O O . VAL A 1 264 ? -17.029 13.381 -12.867 1.00 80.75 264 VAL A O 1
ATOM 2154 N N . ARG A 1 265 ? -18.892 13.306 -14.124 1.00 83.06 265 ARG A N 1
ATOM 2155 C CA . ARG A 1 265 ? -19.797 13.781 -13.060 1.00 83.06 265 ARG A CA 1
ATOM 2156 C C . ARG A 1 265 ? -19.775 12.881 -11.825 1.00 83.06 265 ARG A C 1
ATOM 2158 O O . ARG A 1 265 ? -19.649 13.390 -10.718 1.00 83.06 265 ARG A O 1
ATOM 2165 N N . GLU A 1 266 ? -19.847 11.562 -12.003 1.00 78.19 266 GLU A N 1
ATOM 2166 C CA . GLU A 1 266 ? -19.784 10.606 -10.887 1.00 78.19 266 GLU A CA 1
ATOM 2167 C C . GLU A 1 266 ? -18.452 10.720 -10.125 1.00 78.19 266 GLU A C 1
ATOM 2169 O O . GLU A 1 266 ? -18.414 10.687 -8.893 1.00 78.19 266 GLU A O 1
ATOM 2174 N N . THR A 1 267 ? -17.352 10.922 -10.852 1.00 78.25 267 THR A N 1
ATOM 2175 C CA . THR A 1 267 ? -16.023 11.117 -10.259 1.00 78.25 267 THR A CA 1
ATOM 2176 C C . THR A 1 267 ? -15.930 12.450 -9.512 1.00 78.25 267 THR A C 1
ATOM 2178 O O . THR A 1 267 ? -15.427 12.485 -8.390 1.00 78.25 267 THR A O 1
ATOM 2181 N N . GLU A 1 268 ? -16.439 13.539 -10.092 1.00 89.38 268 GLU A N 1
ATOM 2182 C CA . GLU A 1 268 ? -16.523 14.857 -9.450 1.00 89.38 268 GLU A CA 1
ATOM 2183 C C . GLU A 1 268 ? -17.369 14.820 -8.171 1.00 89.38 268 GLU A C 1
ATOM 2185 O O . GLU A 1 268 ? -17.019 15.454 -7.175 1.00 89.38 268 GLU A O 1
ATOM 2190 N N . ASP A 1 269 ? -18.460 14.055 -8.160 1.00 87.75 269 ASP A N 1
ATOM 2191 C CA . ASP A 1 269 ? -19.298 13.873 -6.974 1.00 87.75 269 ASP A CA 1
ATOM 2192 C C . ASP A 1 269 ? -18.565 13.141 -5.849 1.00 87.75 269 ASP A C 1
ATOM 2194 O O . ASP A 1 269 ? -18.669 13.544 -4.683 1.00 87.75 269 ASP A O 1
ATOM 2198 N N . GLU A 1 270 ? -17.783 12.110 -6.176 1.00 78.81 270 GLU A N 1
ATOM 2199 C CA . GLU A 1 270 ? -16.954 11.418 -5.186 1.00 78.81 270 GLU A CA 1
ATOM 2200 C C . GLU A 1 270 ? -15.817 12.321 -4.677 1.00 78.81 270 GLU A C 1
ATOM 2202 O O . GLU A 1 270 ? -15.552 12.334 -3.473 1.00 78.81 270 GLU A O 1
ATOM 2207 N N . ILE A 1 271 ? -15.201 13.141 -5.539 1.00 87.44 271 ILE A N 1
ATOM 2208 C CA . ILE A 1 271 ? -14.222 14.161 -5.118 1.00 87.44 271 ILE A CA 1
ATOM 2209 C C . ILE A 1 271 ? -14.867 15.129 -4.122 1.00 87.44 271 ILE A C 1
ATOM 2211 O O . ILE A 1 271 ? -14.379 15.250 -2.998 1.00 87.44 271 ILE A O 1
ATOM 2215 N N . ARG A 1 272 ? -16.015 15.729 -4.469 1.00 91.62 272 ARG A N 1
ATOM 2216 C CA . ARG A 1 272 ? -16.759 16.641 -3.578 1.00 91.62 272 ARG A CA 1
ATOM 2217 C C . ARG A 1 272 ? -17.119 15.986 -2.247 1.00 91.62 272 ARG A C 1
ATOM 2219 O O . ARG A 1 272 ? -17.140 16.633 -1.200 1.00 91.62 272 ARG A O 1
ATOM 2226 N N . ARG A 1 273 ? -17.447 14.693 -2.262 1.00 88.19 273 ARG A N 1
ATOM 2227 C CA . ARG A 1 273 ? -17.749 13.933 -1.045 1.00 88.19 273 ARG A CA 1
ATOM 2228 C C . ARG A 1 273 ? -16.523 13.786 -0.152 1.00 88.19 273 ARG A C 1
ATOM 2230 O O . ARG A 1 273 ? -16.648 13.950 1.061 1.00 88.19 273 ARG A O 1
ATOM 2237 N N . LEU A 1 274 ? -15.372 13.474 -0.740 1.00 83.06 274 LEU A N 1
ATOM 2238 C CA . LEU A 1 274 ? -14.109 13.360 -0.017 1.00 83.06 274 LEU A CA 1
ATOM 2239 C C . LEU A 1 274 ? -13.656 14.713 0.537 1.00 83.06 274 LEU A C 1
ATOM 2241 O O . LEU A 1 274 ? -13.219 14.758 1.681 1.00 83.06 274 LEU A O 1
ATOM 2245 N N . GLU A 1 275 ? -13.820 15.801 -0.214 1.00 90.06 275 GLU A N 1
ATOM 2246 C CA . GLU A 1 275 ? -13.538 17.166 0.256 1.00 90.06 275 GLU A CA 1
ATOM 2247 C C . GLU A 1 275 ? -14.385 17.523 1.482 1.00 90.06 275 GLU A C 1
ATOM 2249 O O . GLU A 1 275 ? -13.833 17.885 2.518 1.00 90.06 275 GLU A O 1
ATOM 2254 N N . ARG A 1 276 ? -15.704 17.288 1.434 1.00 88.31 276 ARG A N 1
ATOM 2255 C CA . ARG A 1 276 ? -16.577 17.484 2.608 1.00 88.31 276 ARG A CA 1
ATOM 2256 C C . ARG A 1 276 ? -16.131 16.668 3.819 1.00 88.31 276 ARG A C 1
ATOM 2258 O O . ARG A 1 276 ? -16.189 17.149 4.944 1.00 88.31 276 ARG A O 1
ATOM 2265 N N . PHE A 1 277 ? -15.693 15.430 3.596 1.00 80.06 277 PHE A N 1
ATOM 2266 C CA . PHE A 1 277 ? -15.188 14.583 4.673 1.00 80.06 277 PHE A CA 1
ATOM 2267 C C . PHE A 1 277 ? -13.869 15.116 5.256 1.00 80.06 277 PHE A C 1
ATOM 2269 O O . PHE A 1 277 ? -13.660 15.046 6.466 1.00 80.06 277 PHE A O 1
ATOM 2276 N N . VAL A 1 278 ? -12.989 15.675 4.419 1.00 82.38 278 VAL A N 1
ATOM 2277 C CA . VAL A 1 278 ? -11.772 16.364 4.874 1.00 82.38 278 VAL A CA 1
ATOM 2278 C C . VAL A 1 278 ? -12.133 17.579 5.726 1.00 82.38 278 VAL A C 1
ATOM 2280 O O . VAL A 1 278 ? -11.595 17.705 6.826 1.00 82.38 278 VAL A O 1
ATOM 2283 N N . ASP A 1 279 ? -13.071 18.414 5.282 1.00 87.50 279 ASP A N 1
ATOM 2284 C CA . ASP A 1 279 ? -13.515 19.596 6.034 1.00 87.50 279 ASP A CA 1
ATOM 2285 C C . ASP A 1 279 ? -14.119 19.215 7.393 1.00 87.50 279 ASP A C 1
ATOM 2287 O O . ASP A 1 279 ? -13.817 19.831 8.418 1.00 87.50 279 ASP A O 1
ATOM 2291 N N . GLU A 1 280 ? -14.924 18.152 7.430 1.00 82.50 280 GLU A N 1
ATOM 2292 C CA . GLU A 1 280 ? -15.521 17.629 8.660 1.00 82.50 280 GLU A CA 1
ATOM 2293 C C . GLU A 1 280 ? -14.459 17.082 9.632 1.00 82.50 280 GLU A C 1
ATOM 2295 O O . GLU A 1 280 ? -14.519 17.342 10.842 1.00 82.50 280 GLU A O 1
ATOM 2300 N N . LEU A 1 281 ? -13.443 16.381 9.116 1.00 74.25 281 LEU A N 1
ATOM 2301 C CA . LEU A 1 281 ? -12.292 15.928 9.903 1.00 74.25 281 LEU A CA 1
ATOM 2302 C C . LEU A 1 281 ? -11.463 17.102 10.439 1.00 74.25 281 LEU A C 1
ATOM 2304 O O . LEU A 1 281 ? -11.087 17.109 11.611 1.00 74.25 281 LEU A O 1
ATOM 2308 N N . CYS A 1 282 ? -11.199 18.116 9.617 1.00 75.44 282 CYS A N 1
ATOM 2309 C CA . CYS A 1 282 ? -10.510 19.331 10.046 1.00 75.44 282 CYS A CA 1
ATOM 2310 C C . CYS A 1 282 ? -11.299 20.061 11.142 1.00 75.44 282 CYS A C 1
ATOM 2312 O O . CYS A 1 282 ? -10.722 20.455 12.158 1.00 75.44 282 CYS A O 1
ATOM 2314 N N . GLY A 1 283 ? -12.620 20.177 10.987 1.00 76.06 283 GLY A N 1
ATOM 2315 C CA . GLY A 1 283 ? -13.499 20.803 11.972 1.00 76.06 283 GLY A CA 1
ATOM 2316 C C . GLY A 1 283 ? -13.613 20.022 13.285 1.00 76.06 283 GLY A C 1
ATOM 2317 O O . GLY A 1 283 ? -13.725 20.628 14.350 1.00 76.06 283 GLY A O 1
ATOM 2318 N N . THR A 1 284 ? -13.564 18.689 13.248 1.00 72.38 284 THR A N 1
ATOM 2319 C CA . THR A 1 284 ? -13.546 17.861 14.468 1.00 72.38 284 THR A CA 1
ATOM 2320 C C . THR A 1 284 ? -12.201 17.922 15.180 1.00 72.38 284 THR A C 1
ATOM 2322 O O . THR A 1 284 ? -12.185 18.071 16.399 1.00 72.38 284 THR A O 1
ATOM 2325 N N . LEU A 1 285 ? -11.083 17.895 14.451 1.00 61.78 285 LEU A N 1
ATOM 2326 C CA . LEU A 1 285 ? -9.747 18.060 15.036 1.00 61.78 285 LEU A CA 1
ATOM 2327 C C . LEU A 1 285 ? -9.563 19.446 15.678 1.00 61.78 285 LEU A C 1
ATOM 2329 O O . LEU A 1 285 ? -8.984 19.538 16.755 1.00 61.78 285 LEU A O 1
ATOM 2333 N N . ALA A 1 286 ? -10.118 20.505 15.079 1.00 65.69 286 ALA A N 1
ATOM 2334 C CA . ALA A 1 286 ? -10.071 21.864 15.628 1.00 65.69 286 ALA A CA 1
ATOM 2335 C C . ALA A 1 286 ? -10.903 22.059 16.911 1.00 65.69 286 ALA A C 1
ATOM 2337 O O . ALA A 1 286 ? -10.669 23.009 17.645 1.00 65.69 286 ALA A O 1
ATOM 2338 N N . LYS A 1 287 ? -11.878 21.183 17.184 1.00 61.16 287 LYS A N 1
ATOM 2339 C CA . LYS A 1 287 ? -12.696 21.219 18.413 1.00 61.16 287 LYS A CA 1
ATOM 2340 C C . LYS A 1 287 ? -12.092 20.418 19.571 1.00 61.16 287 LYS A C 1
ATOM 2342 O O . LYS A 1 287 ? -12.628 20.470 20.674 1.00 61.16 287 LYS A O 1
ATOM 2347 N N . ILE A 1 288 ? -11.059 19.619 19.301 1.00 52.16 288 ILE A N 1
ATOM 2348 C CA . ILE A 1 288 ? -10.417 18.722 20.275 1.00 52.16 288 ILE A CA 1
ATOM 2349 C C . ILE A 1 288 ? -9.083 19.303 20.787 1.00 52.16 288 ILE A C 1
ATOM 2351 O O . ILE A 1 288 ? -8.647 18.915 21.870 1.00 52.16 288 ILE A O 1
ATOM 2355 N N . GLY A 1 289 ? -8.456 20.222 20.041 1.00 42.84 289 GLY A N 1
ATOM 2356 C CA . GLY A 1 289 ? -7.300 21.014 20.493 1.00 42.84 289 GLY A CA 1
ATOM 2357 C C . GLY A 1 289 ? -7.707 22.246 21.288 1.00 42.84 289 GLY A C 1
ATOM 2358 O O . GLY A 1 289 ? -6.920 22.624 22.182 1.00 42.84 289 GLY A O 1
#

Organism: NCBI:txid218140

Secondary structure (DSSP, 8-state):
-----PPPSSEEEEEE-TTS-EEEEEEEEE-SS-TTSEEEEEE-TT-HHHHHHHHHHHHHHHHHHHTTSS----HHHHHHHHHHHH-BHHHHHHHHHHH-B-TTSPBP-HHHHHHHHHHHHHHHHHHTTSBGGGS-HHHHHHHHHHHHHHSGGG-TT--SS--TT-TT-PPPHHHHHHHHHHHHHHTT-TT--TTHHHHHHHHHHHHTT--HHHHHHHHT---HHHHHHHH----HHHHHHHHHHHHHHHS-S-S-HHHHHHHHHHHHHHHHHHHHHHHHHHHHHHTT-

InterPro domains:
  IPR002104 Integrase, catalytic domain [PF00589] (140-234)
  IPR002104 Integrase, catalytic domain [PS51898] (73-244)
  IPR011010 DNA breaking-rejoining enzyme, catalytic core [SSF56349] (131-245)
  IPR013762 Integrase-like, catalytic domain superfamily [G3DSA:1.10.443.10] (124-247)